Protein AF-A0A7K3FY06-F1 (afdb_monomer)

Solvent-accessible surface area (backbone atoms only — not comparable to full-atom values): 10007 Å² total; per-residue (Å²): 129,86,91,77,87,86,78,77,79,57,70,55,60,52,47,19,47,26,44,20,66,65,37,46,69,56,26,37,51,53,28,23,52,44,1,46,77,65,76,33,57,72,42,46,70,27,13,19,51,29,53,52,49,53,43,44,74,69,71,44,70,62,77,89,49,38,48,56,52,50,57,73,78,49,88,73,47,34,81,51,50,68,33,53,25,50,50,51,51,52,29,67,35,82,93,35,66,89,38,34,37,74,62,74,14,28,11,28,25,45,69,29,51,89,24,32,95,36,34,86,92,20,61,73,16,38,76,38,28,29,36,40,78,43,80,52,97,35,33,41,35,46,37,36,38,30,46,28,89,90,69,49,80,45,60,42,46,46,81,43,69,79,38,94,43,66,88,61,48,50,62,51,52,37,38,57,56,11,30,64,28,68,73,62,74,133

Mean predicted aligned error: 3.49 Å

Secondary structure (DSSP, 8-state):
--S----PPPHHHHHHHHHHHT-HHHHHHHHHHHHHHTT--SSHHHHHHHHHHHHHHTT---TT-B-SSSSS-STT-B--HHHHHHHHHHHT-TT-GGGTHHHHTSPBTTTSGGGTT--TT-GGGTTTEEEEEEEETTEEEEEEEEE-TTSPEEEEEEEEES-S-HHHHHHHHHHHHHHHHHT---

pLDDT: mean 95.28, std 7.79, range [39.0, 98.81]

Radius of gyration: 17.18 Å; Cα contacts (8 Å, |Δi|>4): 347; chains: 1; bounding box: 47×41×46 Å

Nearest PDB structures (foldseek):
  2ex9-assembly1_A  TM=8.804E-01  e=1.338E-11  Escherichia coli
  2ex2-assembly1_A  TM=8.461E-01  e=4.596E-12  Escherichia coli
  1w8y-assembly4_D  TM=8.796E-01  e=3.071E-11  Actinomadura sp. R39
  3a3e-assembly1_B  TM=8.523E-01  e=1.823E-10  Haemophilus influenzae
  3a3d-assembly1_A  TM=8.546E-01  e=2.931E-10  Haemophilus influenzae

Sequence (186 aa):
APLARTHSAPLADLVERTLTHSDNDLAEALARQTALAHQLPASFDGAGKAVRAELARLGLPVAGTRFADGSGLDRNDRVSAALLTALLTRAADPARPALRPLLTGLPVGGFTGTLADRFDTAPAGAGLVRAKTGTLTGVNTLAGTVATPDGRLLAFAFLAGRTPSPYQAQPALDRLSAALAGQDLP

Foldseek 3Di:
DDPDDDDDPDPLVLLLCCQQALDQVSQQVVLLVLLVVVVHHSDQVSSQVSVLVVLVVLVAPSPPATRRGRRPPDPPGDDDFRRLLVLQVSLVDPVCVVSVSVANSFHFQCCTGPRVPHCPLQVLRGRFWGWGWDDDQQWTKTWHWGAAPVGDIGTGIDIGGRDNDCVVVRNVVSNVNSCVRVVPDD

Structure (mmCIF, N/CA/C/O backbone):
data_AF-A0A7K3FY06-F1
#
_entry.id   AF-A0A7K3FY06-F1
#
loop_
_atom_site.group_PDB
_atom_site.id
_atom_site.type_symbol
_atom_site.label_atom_id
_atom_site.label_alt_id
_atom_site.label_comp_id
_atom_site.label_asym_id
_atom_site.label_entity_id
_atom_site.label_seq_id
_atom_site.pdbx_PDB_ins_code
_atom_site.Cartn_x
_atom_site.Cartn_y
_atom_site.Cartn_z
_atom_site.occupancy
_atom_site.B_iso_or_equiv
_atom_site.auth_seq_id
_atom_site.auth_comp_id
_atom_site.auth_asym_id
_atom_site.auth_atom_id
_atom_site.pdbx_PDB_model_num
ATOM 1 N N . ALA A 1 1 ? 26.194 -22.224 -24.118 1.00 74.06 1 ALA A N 1
ATOM 2 C CA . ALA A 1 1 ? 24.871 -22.488 -23.506 1.00 74.06 1 ALA A CA 1
ATOM 3 C C . ALA A 1 1 ? 24.876 -21.954 -22.072 1.00 74.06 1 ALA A C 1
ATOM 5 O O . ALA A 1 1 ? 25.971 -21.878 -21.518 1.00 74.06 1 ALA A O 1
ATOM 6 N N . PRO A 1 2 ? 23.733 -21.537 -21.485 1.00 88.19 2 PRO A N 1
ATOM 7 C CA . PRO A 1 2 ? 23.703 -21.100 -20.086 1.00 88.19 2 PRO A CA 1
ATOM 8 C C . PRO A 1 2 ? 24.225 -22.208 -19.159 1.00 88.19 2 PRO A C 1
ATOM 10 O O . PRO A 1 2 ? 23.890 -23.373 -19.360 1.00 88.19 2 PRO A O 1
ATOM 13 N N . LEU A 1 3 ? 25.053 -21.835 -18.174 1.00 94.50 3 LEU A N 1
ATOM 14 C CA . LEU A 1 3 ? 25.702 -22.774 -17.244 1.00 94.50 3 LEU A CA 1
ATOM 15 C C . LEU A 1 3 ? 24.804 -23.154 -16.054 1.00 94.50 3 LEU A C 1
ATOM 17 O O . LEU A 1 3 ? 24.936 -24.245 -15.515 1.00 94.50 3 LEU A O 1
ATOM 21 N N . ALA A 1 4 ? 23.885 -22.268 -15.658 1.00 95.88 4 ALA A N 1
ATOM 22 C CA . ALA A 1 4 ? 22.885 -22.505 -14.620 1.00 95.88 4 ALA A CA 1
ATOM 23 C C . ALA A 1 4 ? 21.697 -21.542 -14.781 1.00 95.88 4 ALA A C 1
ATOM 25 O O . ALA A 1 4 ? 21.793 -20.524 -15.474 1.00 95.88 4 ALA A O 1
ATOM 26 N N . ARG A 1 5 ? 20.578 -21.855 -14.119 1.00 95.50 5 ARG A N 1
ATOM 27 C CA . ARG A 1 5 ? 19.390 -20.999 -14.014 1.00 95.50 5 ARG A CA 1
ATOM 28 C C . ARG A 1 5 ? 18.866 -21.044 -12.583 1.00 95.50 5 ARG A C 1
ATOM 30 O O . ARG A 1 5 ? 18.840 -22.108 -11.977 1.00 95.50 5 ARG A O 1
ATOM 37 N N . THR A 1 6 ? 18.415 -19.899 -12.085 1.00 96.31 6 THR A N 1
ATOM 38 C CA . THR A 1 6 ? 17.659 -19.792 -10.835 1.00 96.31 6 THR A CA 1
ATOM 39 C C . THR A 1 6 ? 16.353 -19.043 -11.082 1.00 96.31 6 THR A C 1
ATOM 41 O O . THR A 1 6 ? 16.213 -18.346 -12.091 1.00 96.31 6 THR A O 1
ATOM 44 N N . HIS A 1 7 ? 15.403 -19.210 -10.171 1.00 95.62 7 HIS A N 1
ATOM 45 C CA . HIS A 1 7 ? 14.094 -18.577 -10.199 1.00 95.62 7 HIS A CA 1
ATOM 46 C C . HIS A 1 7 ? 13.882 -17.812 -8.892 1.00 95.62 7 HIS A C 1
ATOM 48 O O . HIS A 1 7 ? 14.346 -18.236 -7.835 1.00 95.62 7 HIS A O 1
ATOM 54 N N . SER A 1 8 ? 13.199 -16.671 -8.970 1.00 95.94 8 SER A N 1
ATOM 55 C CA . SER A 1 8 ? 12.759 -15.943 -7.780 1.00 95.94 8 SER A CA 1
ATOM 56 C C . SER A 1 8 ? 11.673 -16.720 -7.034 1.00 95.94 8 SER A C 1
ATOM 58 O O . SER A 1 8 ? 11.124 -17.700 -7.543 1.00 95.94 8 SER A O 1
ATOM 60 N N . ALA A 1 9 ? 11.289 -16.210 -5.864 1.00 97.44 9 ALA A N 1
ATOM 61 C CA . ALA A 1 9 ? 9.999 -16.556 -5.283 1.00 97.44 9 ALA A CA 1
ATOM 62 C C . ALA A 1 9 ? 8.849 -16.206 -6.260 1.00 97.44 9 ALA A C 1
ATOM 64 O O . ALA A 1 9 ? 9.014 -15.320 -7.117 1.00 97.44 9 ALA A O 1
ATOM 65 N N . PRO A 1 10 ? 7.692 -16.881 -6.148 1.00 97.81 10 PRO A N 1
ATOM 66 C CA . PRO A 1 10 ? 6.469 -16.496 -6.841 1.00 97.81 10 PRO A CA 1
ATOM 67 C C . PRO A 1 10 ? 6.113 -15.019 -6.631 1.00 97.81 10 PRO A C 1
ATOM 69 O O . PRO A 1 10 ? 6.370 -14.442 -5.577 1.00 97.81 10 PRO A O 1
ATOM 72 N N . LEU A 1 11 ? 5.461 -14.405 -7.624 1.00 97.56 11 LEU A N 1
ATOM 73 C CA . LEU A 1 11 ? 5.054 -12.996 -7.553 1.00 97.56 11 LEU A CA 1
ATOM 74 C C . LEU A 1 11 ? 4.150 -12.700 -6.345 1.00 97.56 11 LEU A C 1
ATOM 76 O O . LEU A 1 11 ? 4.266 -11.631 -5.756 1.00 97.56 11 LEU A O 1
ATOM 80 N N . ALA A 1 12 ? 3.275 -13.642 -5.974 1.00 98.12 12 ALA A N 1
ATOM 81 C CA . ALA A 1 12 ? 2.415 -13.517 -4.800 1.00 98.12 12 ALA A CA 1
ATOM 82 C C . ALA A 1 12 ? 3.242 -13.277 -3.526 1.00 98.12 12 ALA A C 1
ATOM 84 O O . ALA A 1 12 ? 3.027 -12.276 -2.852 1.00 98.12 12 ALA A O 1
ATOM 85 N N . ASP A 1 13 ? 4.248 -14.115 -3.275 1.00 98.31 13 ASP A N 1
ATOM 86 C CA . ASP A 1 13 ? 5.129 -14.021 -2.107 1.00 98.31 13 ASP A CA 1
ATOM 87 C C . ASP A 1 13 ? 5.910 -12.700 -2.087 1.00 98.31 13 ASP A C 1
ATOM 89 O O . ASP A 1 13 ? 6.090 -12.085 -1.035 1.00 98.31 13 ASP A O 1
ATOM 93 N N . LEU A 1 14 ? 6.358 -12.231 -3.259 1.00 98.50 14 LEU A N 1
ATOM 94 C CA . LEU A 1 14 ? 7.040 -10.941 -3.380 1.00 98.50 14 LEU A CA 1
ATOM 95 C C . LEU A 1 14 ? 6.102 -9.780 -3.024 1.00 98.50 14 LEU A C 1
ATOM 97 O O . LEU A 1 14 ? 6.484 -8.914 -2.242 1.00 98.50 14 LEU A O 1
ATOM 101 N N . VAL A 1 15 ? 4.868 -9.784 -3.538 1.00 98.44 15 VAL A N 1
ATOM 102 C CA . VAL A 1 15 ? 3.851 -8.768 -3.216 1.00 98.44 15 VAL A CA 1
ATOM 103 C C . VAL A 1 15 ? 3.502 -8.792 -1.728 1.00 98.44 15 VAL A C 1
ATOM 105 O O . VAL A 1 15 ? 3.452 -7.737 -1.093 1.00 98.44 15 VAL A O 1
ATOM 108 N N . GLU A 1 16 ? 3.298 -9.975 -1.149 1.00 98.56 16 GLU A N 1
ATOM 109 C CA . GLU A 1 16 ? 2.973 -10.110 0.272 1.00 98.56 16 GLU A CA 1
ATOM 110 C C . GLU A 1 16 ? 4.103 -9.605 1.166 1.00 98.56 16 GLU A C 1
ATOM 112 O O . GLU A 1 16 ? 3.854 -8.853 2.114 1.00 98.56 16 GLU A O 1
ATOM 117 N N . ARG A 1 17 ? 5.355 -9.936 0.826 1.00 98.31 17 ARG A N 1
ATOM 118 C CA . ARG A 1 17 ? 6.541 -9.416 1.511 1.00 98.31 17 ARG A CA 1
ATOM 119 C C . ARG A 1 17 ? 6.618 -7.892 1.413 1.00 98.31 17 ARG A C 1
ATOM 121 O O . ARG A 1 17 ? 6.827 -7.241 2.439 1.00 98.31 17 ARG A O 1
ATOM 128 N N . THR A 1 18 ? 6.434 -7.326 0.215 1.00 98.69 18 THR A N 1
ATOM 129 C CA . THR A 1 18 ? 6.435 -5.869 0.001 1.00 98.69 18 THR A CA 1
ATOM 130 C C . THR A 1 18 ? 5.419 -5.183 0.902 1.00 98.69 18 THR A C 1
ATOM 132 O O . THR A 1 18 ? 5.751 -4.211 1.579 1.00 98.69 18 THR A O 1
ATOM 135 N N . LEU A 1 19 ? 4.189 -5.695 0.948 1.00 98.62 19 LEU A N 1
ATOM 136 C CA . LEU A 1 19 ? 3.114 -5.097 1.734 1.00 98.62 19 LEU A CA 1
ATOM 137 C C . 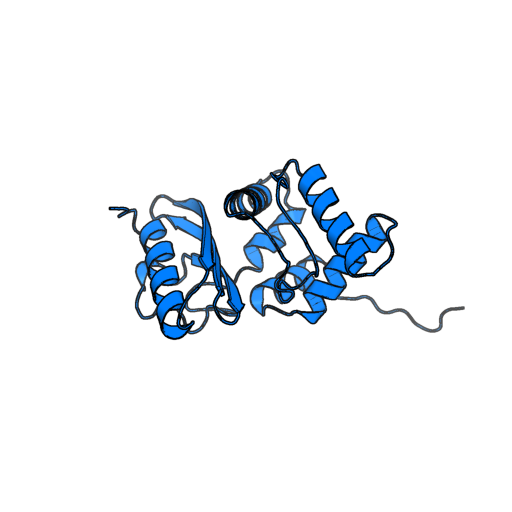LEU A 1 19 ? 3.342 -5.250 3.241 1.00 98.62 19 LEU A C 1
ATOM 139 O O . LEU A 1 19 ? 3.205 -4.265 3.971 1.00 98.62 19 LEU A O 1
ATOM 143 N N . THR A 1 20 ? 3.750 -6.440 3.690 1.00 98.50 20 THR A N 1
ATOM 144 C CA . THR A 1 20 ? 3.939 -6.758 5.114 1.00 98.50 20 THR A CA 1
ATOM 145 C C . THR A 1 20 ? 5.051 -5.913 5.728 1.00 98.50 20 THR A C 1
ATOM 147 O O . THR A 1 20 ? 4.898 -5.363 6.820 1.00 98.50 20 THR A O 1
ATOM 150 N N . HIS A 1 21 ? 6.175 -5.791 5.019 1.00 98.06 21 HIS A N 1
ATOM 151 C CA . HIS A 1 21 ? 7.374 -5.132 5.536 1.00 98.06 21 HIS A CA 1
ATOM 152 C C . HIS A 1 21 ? 7.549 -3.694 5.052 1.00 98.06 21 HIS A C 1
ATOM 154 O O . HIS A 1 21 ? 8.435 -3.003 5.544 1.00 98.06 21 HIS A O 1
ATOM 160 N N . SER A 1 22 ? 6.702 -3.220 4.133 1.00 97.75 22 SER A N 1
ATOM 161 C CA . SER A 1 22 ? 6.885 -1.922 3.476 1.00 97.75 22 SER A CA 1
ATOM 162 C C . SER A 1 22 ? 8.242 -1.810 2.767 1.00 97.75 22 SER A C 1
ATOM 164 O O . SER A 1 22 ? 8.930 -0.801 2.898 1.00 97.75 22 SER A O 1
ATOM 166 N N . ASP A 1 23 ? 8.632 -2.870 2.057 1.00 98.50 23 ASP A N 1
ATOM 167 C CA . ASP A 1 23 ? 9.929 -2.975 1.380 1.00 98.50 23 ASP A CA 1
ATOM 168 C C . ASP A 1 23 ? 9.952 -2.090 0.121 1.00 98.50 23 ASP A C 1
ATOM 170 O O . ASP A 1 23 ? 9.335 -2.416 -0.898 1.00 98.50 23 ASP A O 1
ATOM 174 N N . ASN A 1 24 ? 10.634 -0.946 0.217 1.00 98.25 24 ASN A N 1
ATOM 175 C CA . ASN A 1 24 ? 10.669 0.057 -0.848 1.00 98.25 24 ASN A CA 1
ATOM 176 C C . ASN A 1 24 ? 11.399 -0.458 -2.093 1.00 98.25 24 ASN A C 1
ATOM 178 O O . ASN A 1 24 ? 10.914 -0.263 -3.204 1.00 98.25 24 ASN A O 1
ATOM 182 N N . ASP A 1 25 ? 12.520 -1.161 -1.924 1.00 98.38 25 ASP A N 1
ATOM 183 C CA . ASP A 1 25 ? 13.315 -1.660 -3.049 1.00 98.38 25 ASP A CA 1
ATOM 184 C C . ASP A 1 25 ? 12.535 -2.706 -3.848 1.00 98.38 25 ASP A C 1
ATOM 186 O O . ASP A 1 25 ? 12.522 -2.685 -5.085 1.00 98.38 25 ASP A O 1
ATOM 190 N N . LEU A 1 26 ? 11.821 -3.595 -3.150 1.00 98.38 26 LEU A N 1
ATOM 191 C CA . LEU A 1 26 ? 10.966 -4.571 -3.812 1.00 98.38 26 LEU A CA 1
ATOM 192 C C . LEU A 1 26 ? 9.767 -3.899 -4.497 1.00 98.38 26 LEU A C 1
ATOM 194 O O . LEU A 1 26 ? 9.398 -4.310 -5.597 1.00 98.38 26 LEU A O 1
ATOM 198 N N . ALA A 1 27 ? 9.197 -2.840 -3.912 1.00 98.69 27 ALA A N 1
ATOM 199 C CA . ALA A 1 27 ? 8.139 -2.057 -4.554 1.00 98.69 27 ALA A CA 1
ATOM 200 C C . ALA A 1 27 ? 8.617 -1.404 -5.867 1.00 98.69 27 ALA A C 1
ATOM 202 O O . ALA A 1 27 ? 7.941 -1.519 -6.893 1.00 98.69 27 ALA A O 1
ATOM 203 N N . GLU A 1 28 ? 9.814 -0.805 -5.880 1.00 98.69 28 GLU A N 1
ATOM 204 C CA . GLU A 1 28 ? 10.417 -0.249 -7.099 1.00 98.69 28 GLU A CA 1
ATOM 205 C C . GLU A 1 28 ? 10.681 -1.328 -8.155 1.00 98.69 28 GLU A C 1
ATOM 207 O O . GLU A 1 28 ? 10.412 -1.131 -9.345 1.00 98.69 28 GLU A O 1
ATOM 212 N N . ALA A 1 29 ? 11.184 -2.492 -7.736 1.00 98.56 29 ALA A N 1
ATOM 213 C CA . ALA A 1 29 ? 11.414 -3.616 -8.635 1.00 98.56 29 ALA A CA 1
ATOM 214 C C . ALA A 1 29 ? 10.102 -4.104 -9.274 1.00 98.56 29 ALA A C 1
ATOM 216 O O . ALA A 1 29 ? 10.044 -4.273 -10.494 1.00 98.56 29 ALA A O 1
ATOM 217 N N . LEU A 1 30 ? 9.035 -4.267 -8.485 1.00 98.56 30 LEU A N 1
ATOM 218 C CA . LEU A 1 30 ? 7.709 -4.663 -8.971 1.00 98.56 30 LEU A CA 1
ATOM 219 C C . LEU A 1 30 ? 7.120 -3.627 -9.943 1.00 98.56 30 LEU A C 1
ATOM 221 O O . LEU A 1 30 ? 6.585 -3.997 -10.995 1.00 98.56 30 LEU A O 1
ATOM 225 N N . ALA A 1 31 ? 7.265 -2.331 -9.653 1.00 98.69 31 ALA A N 1
ATOM 226 C CA . ALA A 1 31 ? 6.788 -1.266 -10.533 1.00 98.69 31 ALA A CA 1
ATOM 227 C C . ALA A 1 31 ? 7.548 -1.254 -11.874 1.00 98.69 31 ALA A C 1
ATOM 229 O O . ALA A 1 31 ? 6.948 -1.117 -12.943 1.00 98.69 31 ALA A O 1
ATOM 230 N N . ARG A 1 32 ? 8.865 -1.497 -11.854 1.00 98.75 32 ARG A N 1
ATOM 231 C CA . ARG A 1 32 ? 9.686 -1.620 -13.072 1.00 98.75 32 ARG A CA 1
ATOM 232 C C . ARG A 1 32 ? 9.377 -2.882 -13.873 1.00 98.75 32 ARG A C 1
ATOM 234 O O . ARG A 1 32 ? 9.338 -2.811 -15.098 1.00 98.75 32 ARG A O 1
ATOM 241 N N . GLN A 1 33 ? 9.111 -4.015 -13.220 1.00 98.56 33 GLN A N 1
ATOM 242 C CA . GLN A 1 33 ? 8.622 -5.217 -13.910 1.00 98.56 33 GLN A CA 1
ATOM 243 C C . GLN A 1 33 ? 7.264 -4.963 -14.574 1.00 98.56 33 GLN A C 1
ATOM 245 O O . GLN A 1 33 ? 7.043 -5.384 -15.708 1.00 98.56 33 GLN A O 1
ATOM 250 N N . THR A 1 34 ? 6.390 -4.193 -13.919 1.00 98.50 34 THR A N 1
ATOM 251 C CA . THR A 1 34 ? 5.122 -3.741 -14.511 1.00 98.50 34 THR A CA 1
ATOM 252 C C . T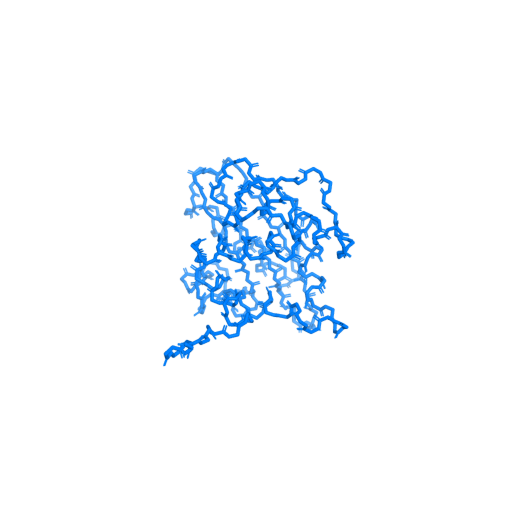HR A 1 34 ? 5.368 -2.871 -15.750 1.00 98.50 34 THR A C 1
ATOM 254 O O . THR A 1 34 ? 4.714 -3.075 -16.770 1.00 98.50 34 THR A O 1
ATOM 257 N N . ALA A 1 35 ? 6.359 -1.970 -15.721 1.00 98.81 35 ALA A N 1
ATOM 258 C CA . ALA A 1 35 ? 6.766 -1.190 -16.896 1.00 98.81 35 ALA A CA 1
ATOM 259 C C . ALA A 1 35 ? 7.183 -2.076 -18.076 1.00 98.81 35 ALA A C 1
ATOM 261 O O . ALA A 1 35 ? 6.677 -1.908 -19.185 1.00 98.81 35 ALA A O 1
ATOM 262 N N . LEU A 1 36 ? 8.054 -3.054 -17.821 1.00 98.69 36 LEU A N 1
ATOM 263 C CA . LEU A 1 36 ? 8.535 -3.984 -18.842 1.00 98.69 36 LEU A CA 1
ATOM 264 C C . LEU A 1 36 ? 7.398 -4.814 -19.448 1.00 98.69 36 LEU A C 1
ATOM 266 O O . LEU A 1 36 ? 7.358 -4.993 -20.664 1.00 98.69 36 LEU A O 1
ATOM 270 N N . ALA A 1 37 ? 6.446 -5.272 -18.629 1.00 98.31 37 ALA A N 1
ATOM 271 C CA . ALA A 1 37 ? 5.267 -6.000 -19.102 1.00 98.31 37 ALA A CA 1
ATOM 272 C C . ALA A 1 37 ? 4.373 -5.147 -20.023 1.00 98.31 37 ALA A C 1
ATOM 274 O O . ALA A 1 37 ? 3.743 -5.673 -20.937 1.00 98.31 37 ALA A O 1
ATOM 275 N N . HIS A 1 38 ? 4.364 -3.827 -19.817 1.00 98.38 38 HIS A N 1
ATOM 276 C CA . HIS A 1 38 ? 3.696 -2.843 -20.676 1.00 98.38 38 HIS A CA 1
ATOM 277 C C . HIS A 1 38 ? 4.580 -2.340 -21.830 1.00 98.38 38 HIS A C 1
ATOM 279 O O . HIS A 1 38 ? 4.207 -1.389 -22.511 1.00 98.38 38 HIS A O 1
ATOM 285 N N . GLN A 1 39 ? 5.741 -2.963 -22.070 1.00 98.44 39 GLN A N 1
ATOM 286 C CA . GLN A 1 39 ? 6.710 -2.567 -23.105 1.00 98.44 39 GLN A CA 1
ATOM 287 C C . GLN A 1 39 ? 7.211 -1.120 -22.952 1.00 98.44 39 GLN A C 1
ATOM 289 O O . GLN A 1 39 ? 7.579 -0.459 -23.924 1.00 98.44 39 GLN A O 1
ATOM 294 N N . LEU A 1 40 ? 7.244 -0.626 -21.716 1.00 98.62 40 LEU A N 1
ATOM 295 C CA . LEU A 1 40 ? 7.810 0.668 -21.359 1.00 98.62 40 LEU A CA 1
ATOM 296 C C . LEU A 1 40 ? 9.215 0.491 -20.762 1.00 98.62 40 LEU A C 1
ATOM 298 O O . LEU A 1 40 ? 9.538 -0.577 -20.231 1.00 98.62 40 LEU A O 1
ATOM 302 N N . PRO A 1 41 ? 10.070 1.530 -20.805 1.00 98.62 41 PRO A N 1
ATOM 303 C CA . PRO A 1 41 ? 11.359 1.490 -20.125 1.00 98.62 41 PRO A CA 1
ATOM 304 C C . PRO A 1 41 ? 11.192 1.193 -18.630 1.00 98.62 41 PRO A C 1
ATOM 306 O O . PRO A 1 41 ? 10.310 1.753 -17.982 1.00 98.62 41 PRO A O 1
ATOM 309 N N . ALA A 1 42 ? 12.089 0.384 -18.060 1.00 98.38 42 ALA A N 1
ATOM 310 C CA . ALA A 1 42 ? 12.179 0.124 -16.618 1.00 98.38 42 ALA A CA 1
ATOM 311 C C . ALA A 1 42 ? 12.733 1.338 -15.837 1.00 98.38 42 ALA A C 1
ATOM 313 O O . ALA A 1 42 ? 13.710 1.230 -15.094 1.00 98.38 42 ALA A O 1
ATOM 314 N N . SER A 1 43 ? 12.131 2.508 -16.037 1.00 98.38 43 SER A N 1
ATOM 315 C CA . SER A 1 43 ? 12.420 3.786 -15.383 1.00 98.38 43 SER A CA 1
ATOM 316 C C . SER A 1 43 ? 11.267 4.189 -14.460 1.00 98.38 43 SER A C 1
ATOM 318 O O . SER A 1 43 ? 10.200 3.583 -14.503 1.00 98.38 43 SER A O 1
ATOM 320 N N . PHE A 1 44 ? 11.458 5.232 -13.651 1.00 98.25 44 PHE A N 1
ATOM 321 C CA . PHE A 1 44 ? 10.397 5.788 -12.803 1.00 98.25 44 PHE A CA 1
ATOM 322 C C . PHE A 1 44 ? 9.174 6.248 -13.615 1.00 98.25 44 PHE A C 1
ATOM 324 O O . PHE A 1 44 ? 8.053 5.836 -13.336 1.00 98.25 44 PHE A O 1
ATOM 331 N N . ASP A 1 45 ? 9.387 7.018 -14.687 1.00 98.38 45 ASP A N 1
ATOM 332 C CA . ASP A 1 45 ? 8.302 7.470 -15.573 1.00 98.38 45 ASP A CA 1
ATOM 333 C C . ASP A 1 45 ? 7.587 6.297 -16.268 1.00 98.38 45 ASP A C 1
ATOM 335 O O . ASP A 1 45 ? 6.357 6.264 -16.332 1.00 98.38 45 ASP A O 1
ATOM 339 N N . GLY A 1 46 ? 8.343 5.301 -16.747 1.00 98.62 46 GLY A N 1
ATOM 340 C CA . GLY A 1 46 ? 7.771 4.103 -17.363 1.00 98.62 46 GLY A CA 1
ATOM 341 C C . GLY A 1 46 ? 6.946 3.277 -16.374 1.00 98.62 46 GLY A C 1
ATOM 342 O O . GLY A 1 46 ? 5.828 2.874 -16.696 1.00 98.62 46 GLY A O 1
ATOM 343 N N . ALA A 1 47 ? 7.453 3.092 -15.154 1.00 98.69 47 ALA A N 1
ATOM 344 C CA . ALA A 1 47 ? 6.750 2.415 -14.069 1.00 98.69 47 ALA A CA 1
ATOM 345 C C . ALA A 1 47 ? 5.458 3.146 -13.687 1.00 98.69 47 ALA A C 1
ATOM 347 O O . ALA A 1 47 ? 4.392 2.532 -13.672 1.00 98.69 47 ALA A O 1
ATOM 348 N N . GLY A 1 48 ? 5.514 4.464 -13.485 1.00 98.62 48 GLY A N 1
ATOM 349 C CA . GLY A 1 48 ? 4.338 5.265 -13.151 1.00 98.62 48 GLY A CA 1
ATOM 350 C C . GLY A 1 48 ? 3.242 5.211 -14.221 1.00 98.62 48 GLY A C 1
ATOM 351 O O . GLY A 1 48 ? 2.057 5.053 -13.907 1.00 98.62 48 GLY A O 1
ATOM 352 N N . LYS A 1 49 ? 3.626 5.274 -15.504 1.00 98.69 49 LYS A N 1
ATOM 353 C CA . LYS A 1 49 ? 2.701 5.111 -16.640 1.00 98.69 49 LYS A CA 1
ATOM 354 C C . LYS A 1 49 ? 2.072 3.72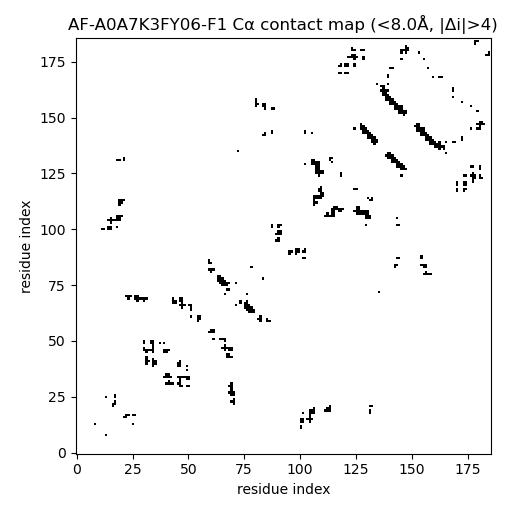0 -16.670 1.00 98.69 49 LYS A C 1
ATOM 356 O O . LYS A 1 49 ? 0.856 3.624 -16.834 1.00 98.69 49 LYS A O 1
ATOM 361 N N . ALA A 1 50 ? 2.871 2.670 -16.485 1.00 98.81 50 ALA A N 1
ATOM 362 C CA . ALA A 1 50 ? 2.396 1.290 -16.508 1.00 98.81 50 ALA A CA 1
ATOM 363 C C . ALA A 1 50 ? 1.445 0.983 -15.346 1.00 98.81 50 ALA A C 1
ATOM 365 O O . ALA A 1 50 ? 0.368 0.435 -15.567 1.00 98.81 50 ALA A O 1
ATOM 366 N N . VAL A 1 51 ? 1.783 1.413 -14.125 1.00 98.62 51 VAL A N 1
ATOM 367 C CA . VAL A 1 51 ? 0.908 1.281 -12.949 1.00 98.62 51 VAL A CA 1
ATOM 368 C C . VAL A 1 51 ? -0.423 1.987 -13.197 1.00 98.62 51 VAL A C 1
ATOM 370 O O . VAL A 1 51 ? -1.487 1.393 -13.017 1.00 98.62 51 VAL A O 1
ATOM 373 N N . ARG A 1 52 ? -0.394 3.234 -13.686 1.00 98.69 52 ARG A N 1
ATOM 374 C CA . ARG A 1 52 ? -1.622 3.976 -13.999 1.00 98.69 52 ARG A CA 1
ATOM 375 C C . ARG A 1 52 ? -2.465 3.280 -15.071 1.00 98.69 52 ARG A C 1
ATOM 377 O O . ARG A 1 52 ? -3.688 3.236 -14.938 1.00 98.69 52 ARG A O 1
ATOM 384 N N . ALA A 1 53 ? -1.833 2.763 -16.124 1.00 98.69 53 ALA A N 1
ATOM 385 C CA . ALA A 1 53 ? -2.514 2.051 -17.202 1.00 98.69 53 ALA A CA 1
ATOM 386 C C . ALA A 1 53 ? -3.158 0.751 -16.702 1.00 98.69 53 ALA A C 1
ATOM 388 O O . ALA A 1 53 ? -4.312 0.478 -17.029 1.00 98.69 53 ALA A O 1
ATOM 389 N N . GLU A 1 54 ? -2.462 -0.011 -15.859 1.00 98.31 54 GLU A N 1
ATOM 390 C CA . GLU A 1 54 ? -2.983 -1.254 -15.295 1.00 98.31 54 GLU A CA 1
ATOM 391 C C . GLU A 1 54 ? -4.170 -1.004 -14.355 1.00 98.31 54 GLU A C 1
ATOM 393 O O . GLU A 1 54 ? -5.205 -1.663 -14.467 1.00 98.31 54 GLU A O 1
ATOM 398 N N . LEU A 1 55 ? -4.093 0.019 -13.497 1.00 98.50 55 LEU A N 1
ATOM 399 C CA . LEU A 1 55 ? -5.224 0.436 -12.661 1.00 98.50 55 LEU A CA 1
ATOM 400 C C . LEU A 1 55 ? -6.428 0.885 -13.512 1.00 98.50 55 LEU A C 1
ATOM 402 O O . LEU A 1 55 ? -7.569 0.531 -13.209 1.00 98.50 55 LEU A O 1
ATOM 406 N N . ALA A 1 56 ? -6.191 1.609 -14.611 1.00 98.50 56 ALA A N 1
ATOM 407 C CA . ALA A 1 56 ? -7.245 2.003 -15.547 1.00 98.50 56 ALA A CA 1
ATOM 408 C C . ALA A 1 56 ? -7.863 0.799 -16.277 1.00 98.50 56 ALA A C 1
ATOM 410 O O . ALA A 1 56 ? -9.079 0.746 -16.447 1.00 98.50 56 ALA A O 1
ATOM 411 N N . ARG A 1 57 ? -7.055 -0.200 -16.654 1.00 97.75 57 ARG A N 1
ATOM 412 C CA . ARG A 1 57 ? -7.513 -1.468 -17.252 1.00 97.75 57 ARG A CA 1
ATOM 413 C C . ARG A 1 57 ? -8.385 -2.269 -16.285 1.00 97.75 57 ARG A C 1
ATOM 415 O O . ARG A 1 57 ? -9.326 -2.944 -16.696 1.00 97.75 57 ARG A O 1
ATOM 422 N N . LEU A 1 58 ? -8.114 -2.153 -14.986 1.00 97.12 58 LEU A N 1
ATOM 423 C CA . LEU A 1 58 ? -8.984 -2.653 -13.925 1.00 97.12 58 LEU A CA 1
ATOM 424 C C . LEU A 1 58 ? -10.232 -1.771 -13.716 1.00 97.12 58 LEU A C 1
ATOM 426 O O . LEU A 1 58 ? -11.052 -2.087 -12.863 1.00 97.12 58 LEU A O 1
ATOM 430 N N . GLY A 1 59 ? -10.450 -0.700 -14.477 1.00 98.00 59 GLY A N 1
ATOM 431 C CA . GLY A 1 59 ? -11.614 0.179 -14.326 1.00 98.00 59 GLY A CA 1
ATOM 432 C C . GLY A 1 59 ? -11.627 0.938 -12.998 1.00 98.00 59 GLY A C 1
ATOM 433 O O . GLY A 1 59 ? -12.697 1.188 -12.447 1.00 98.00 59 GLY A O 1
ATOM 434 N N . LEU A 1 60 ? -10.449 1.236 -12.441 1.00 98.50 60 LEU A N 1
ATOM 435 C CA . LEU A 1 60 ? -10.303 1.978 -11.190 1.00 98.50 60 LEU A CA 1
ATOM 436 C C . LEU A 1 60 ? -10.218 3.496 -11.450 1.00 98.50 60 LEU A C 1
ATOM 438 O O . LEU A 1 60 ? -9.766 3.916 -12.521 1.00 98.50 60 LEU A O 1
ATOM 442 N N . PRO A 1 61 ? -10.626 4.345 -10.486 1.00 98.00 61 PRO A N 1
ATOM 443 C CA . PRO A 1 61 ? -10.677 5.793 -10.678 1.00 98.00 61 PRO A CA 1
ATOM 444 C C . PRO A 1 61 ? -9.276 6.425 -10.593 1.00 98.00 61 PRO A C 1
ATOM 446 O O . PRO A 1 61 ? -8.849 6.904 -9.546 1.00 98.00 61 PRO A O 1
ATOM 449 N N . VAL A 1 62 ? -8.562 6.455 -11.720 1.00 98.38 62 VAL A N 1
ATOM 450 C CA . VAL A 1 62 ? -7.195 7.015 -11.847 1.00 98.38 62 VAL A CA 1
ATOM 451 C C . VAL A 1 62 ? -7.158 8.513 -12.200 1.00 98.38 62 VAL A C 1
ATOM 453 O O . VAL A 1 62 ? -6.138 9.054 -12.640 1.00 98.38 62 VAL A O 1
ATOM 456 N N . ALA A 1 63 ? -8.290 9.208 -12.089 1.00 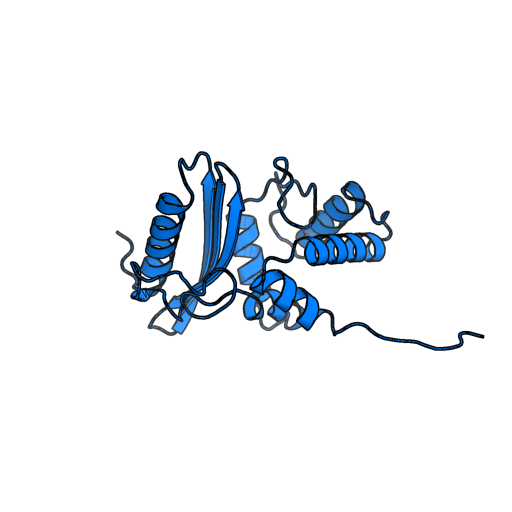97.38 63 ALA A N 1
ATOM 457 C CA . ALA A 1 63 ? -8.346 10.647 -12.325 1.00 97.38 63 ALA A CA 1
ATOM 458 C C . ALA A 1 63 ? -7.597 11.394 -11.208 1.00 97.38 63 ALA A C 1
ATOM 460 O O . ALA A 1 63 ? -7.792 11.114 -10.027 1.00 97.38 63 ALA A O 1
ATOM 461 N N . GLY A 1 64 ? -6.723 12.334 -11.582 1.00 95.75 64 GLY A N 1
ATOM 462 C CA . GLY A 1 64 ? -5.931 13.125 -10.630 1.00 95.75 64 GLY A CA 1
ATOM 463 C C . GLY A 1 64 ? -4.781 12.374 -9.945 1.00 95.75 64 GLY A C 1
ATOM 464 O O . GLY A 1 64 ? -4.113 12.951 -9.089 1.00 95.75 64 GLY A O 1
ATOM 465 N N . THR A 1 65 ? -4.525 11.113 -10.306 1.00 97.88 65 THR A N 1
ATOM 466 C CA . THR A 1 65 ? -3.444 10.321 -9.707 1.00 97.88 65 THR A CA 1
ATOM 467 C C . THR A 1 65 ? -2.111 10.560 -10.403 1.00 97.88 65 THR A C 1
ATOM 469 O O . THR A 1 65 ? -2.064 10.681 -11.630 1.00 97.88 65 THR A O 1
ATOM 472 N N . ARG A 1 66 ? -1.023 10.523 -9.637 1.00 98.12 66 ARG A N 1
ATOM 473 C CA . ARG A 1 66 ? 0.357 10.578 -10.122 1.00 98.12 66 ARG A CA 1
ATOM 474 C C . ARG A 1 66 ? 1.166 9.517 -9.382 1.00 98.12 66 ARG A C 1
ATOM 476 O O . ARG A 1 66 ? 1.125 9.495 -8.160 1.00 98.12 66 ARG A O 1
ATOM 483 N N . PHE A 1 67 ? 1.876 8.686 -10.136 1.00 98.38 67 PHE A N 1
ATOM 484 C CA . PHE A 1 67 ? 2.784 7.660 -9.624 1.00 98.38 67 PHE A CA 1
ATOM 485 C C . PHE A 1 67 ? 4.183 8.041 -10.097 1.00 98.38 67 PHE A C 1
ATOM 487 O O . PHE A 1 67 ? 4.473 7.981 -11.292 1.00 98.38 67 PHE A O 1
ATOM 494 N N . ALA A 1 68 ? 4.975 8.585 -9.189 1.00 98.06 68 ALA A N 1
ATOM 495 C CA . ALA A 1 68 ? 6.323 9.075 -9.411 1.00 98.06 68 ALA A CA 1
ATOM 496 C C . ALA A 1 68 ? 7.352 7.961 -9.200 1.00 98.06 68 ALA A C 1
ATOM 498 O O . ALA A 1 68 ? 8.347 7.908 -9.918 1.00 98.06 68 ALA A O 1
ATOM 499 N N . ASP A 1 69 ? 7.072 7.073 -8.249 1.00 98.06 69 ASP A N 1
ATOM 500 C CA . ASP A 1 69 ? 7.849 5.883 -7.944 1.00 98.06 69 ASP A CA 1
ATOM 501 C C . ASP A 1 69 ? 6.921 4.697 -7.593 1.00 98.06 69 ASP A C 1
ATOM 503 O O . ASP A 1 69 ? 5.696 4.776 -7.758 1.00 98.06 69 ASP A O 1
ATOM 507 N N . GLY A 1 70 ? 7.503 3.553 -7.226 1.00 96.75 70 GLY A N 1
ATOM 508 C CA . GLY A 1 70 ? 6.757 2.357 -6.825 1.00 96.75 70 GLY A CA 1
ATOM 509 C C . GLY A 1 70 ? 6.481 2.259 -5.322 1.00 96.75 70 GLY A C 1
ATOM 510 O O . GLY A 1 70 ? 5.564 1.541 -4.919 1.00 96.75 70 GLY A O 1
ATOM 511 N N . SER A 1 71 ? 7.271 2.942 -4.496 1.00 97.69 71 SER A N 1
ATOM 512 C CA . SER A 1 71 ? 7.292 2.794 -3.036 1.00 97.69 71 SER A CA 1
ATOM 513 C C . SER A 1 71 ? 6.434 3.813 -2.277 1.00 97.69 71 SER A C 1
ATOM 515 O O . SER A 1 71 ? 6.024 3.546 -1.145 1.00 97.69 71 SER A O 1
ATOM 517 N N . GLY A 1 72 ? 6.118 4.955 -2.887 1.00 96.06 72 GLY A N 1
ATOM 518 C CA . GLY A 1 72 ? 5.428 6.077 -2.258 1.00 96.06 72 GLY A CA 1
ATOM 519 C C . GLY A 1 72 ? 6.353 7.047 -1.515 1.00 96.06 72 GLY A C 1
ATOM 520 O O . GLY A 1 72 ? 5.872 7.790 -0.653 1.00 96.06 72 GLY A O 1
ATOM 521 N N . LEU A 1 73 ? 7.670 7.010 -1.763 1.00 96.62 73 LEU A N 1
ATOM 522 C CA . LEU A 1 73 ? 8.647 7.892 -1.107 1.00 96.62 73 LEU A CA 1
ATOM 523 C C . LEU A 1 73 ? 8.716 9.272 -1.766 1.00 96.62 73 LEU A C 1
ATOM 525 O O . LEU A 1 73 ? 8.990 10.276 -1.093 1.00 96.62 73 LEU A O 1
ATOM 529 N N . ASP A 1 74 ? 8.474 9.342 -3.071 1.00 96.75 74 ASP A N 1
ATOM 530 C CA . ASP A 1 74 ? 8.449 10.586 -3.813 1.00 96.75 74 ASP A CA 1
ATOM 531 C C . ASP A 1 74 ? 7.223 11.421 -3.413 1.00 96.75 74 ASP A C 1
ATOM 533 O O . ASP A 1 74 ? 6.052 11.081 -3.586 1.00 96.75 74 ASP A O 1
ATOM 537 N N . ARG A 1 75 ? 7.502 12.622 -2.908 1.00 94.38 75 ARG A N 1
ATOM 538 C CA . ARG A 1 75 ? 6.485 13.567 -2.424 1.00 94.38 75 ARG A CA 1
ATOM 539 C C . ARG A 1 75 ? 5.541 14.072 -3.508 1.00 94.38 75 ARG A C 1
ATOM 541 O O . ARG A 1 75 ? 4.576 14.776 -3.198 1.00 94.38 75 ARG A O 1
ATOM 548 N N . ASN A 1 76 ? 5.818 13.784 -4.770 1.00 96.25 76 ASN A N 1
ATOM 549 C CA . ASN A 1 76 ? 4.961 14.111 -5.891 1.00 96.25 76 ASN A CA 1
ATOM 550 C C . ASN A 1 76 ? 3.927 13.013 -6.189 1.00 96.25 76 ASN A C 1
ATOM 552 O O . ASN A 1 76 ? 3.114 13.206 -7.098 1.00 96.25 76 ASN A O 1
ATOM 556 N N . ASP A 1 77 ? 3.917 11.898 -5.454 1.00 97.56 77 ASP A N 1
ATOM 557 C CA . ASP A 1 77 ? 2.861 10.893 -5.549 1.00 97.56 77 ASP A CA 1
ATOM 558 C C . ASP A 1 77 ? 1.501 11.451 -5.145 1.00 97.56 77 ASP A C 1
ATOM 560 O O . ASP A 1 77 ? 1.346 12.199 -4.174 1.00 97.56 77 ASP A O 1
ATOM 564 N N . ARG A 1 78 ? 0.480 11.105 -5.925 1.00 97.19 78 ARG A N 1
ATOM 565 C CA . ARG A 1 78 ? -0.907 11.510 -5.700 1.00 97.19 78 ARG A CA 1
ATOM 566 C C . ARG A 1 78 ? -1.803 10.303 -5.907 1.00 97.19 78 ARG A C 1
ATOM 568 O O . ARG A 1 78 ? -1.908 9.779 -7.012 1.00 97.19 78 ARG A O 1
ATOM 575 N N . VAL A 1 79 ? -2.503 9.916 -4.851 1.00 97.25 79 VAL A N 1
ATOM 576 C CA . VAL A 1 79 ? -3.562 8.904 -4.874 1.00 97.25 79 VAL A CA 1
ATOM 577 C C . VAL A 1 79 ? -4.786 9.448 -4.146 1.00 97.25 79 VAL A C 1
ATOM 579 O O . VAL A 1 79 ? -4.672 10.342 -3.307 1.00 97.25 79 VAL A O 1
ATOM 582 N N . SER A 1 80 ? -5.965 8.924 -4.472 1.00 97.81 80 SER A N 1
ATOM 583 C CA . SER A 1 80 ? -7.209 9.261 -3.779 1.00 97.81 80 SER A CA 1
ATOM 584 C C . SER A 1 80 ? -7.635 8.120 -2.857 1.00 97.81 80 SER A C 1
ATOM 586 O O . SER A 1 80 ? -7.361 6.950 -3.130 1.00 97.81 80 SER A O 1
ATOM 588 N N . ALA A 1 81 ? -8.358 8.447 -1.783 1.00 98.00 81 ALA A N 1
ATOM 589 C CA . ALA A 1 81 ? -8.973 7.431 -0.930 1.00 98.00 81 ALA A CA 1
ATOM 590 C C . ALA A 1 81 ? -9.915 6.523 -1.744 1.00 98.00 81 ALA A C 1
ATOM 592 O O . ALA A 1 81 ? -9.897 5.311 -1.561 1.00 98.00 81 ALA A O 1
ATOM 593 N N . ALA A 1 82 ? -10.648 7.097 -2.708 1.00 98.44 82 ALA A N 1
ATOM 594 C CA . ALA A 1 82 ? -11.526 6.365 -3.619 1.00 98.44 82 ALA A CA 1
ATOM 595 C C . ALA A 1 82 ? -10.777 5.341 -4.489 1.00 98.44 82 ALA A C 1
ATOM 597 O O . ALA A 1 82 ? -11.278 4.240 -4.695 1.00 98.44 82 ALA A O 1
ATOM 598 N N . LEU A 1 83 ? -9.576 5.668 -4.984 1.00 98.69 83 LEU A N 1
ATOM 599 C CA . LEU A 1 83 ? -8.750 4.700 -5.709 1.00 98.69 83 LEU A CA 1
ATOM 600 C C . LEU A 1 83 ? -8.335 3.543 -4.796 1.00 98.69 83 LEU A C 1
ATOM 602 O O . LEU A 1 83 ? -8.471 2.386 -5.188 1.00 98.69 83 LEU A O 1
ATOM 606 N N . LEU A 1 84 ? -7.834 3.845 -3.595 1.00 98.62 84 LEU A N 1
ATOM 607 C CA . LEU A 1 84 ? -7.332 2.823 -2.675 1.00 98.62 84 LEU A CA 1
ATOM 608 C C . LEU A 1 84 ? -8.448 1.879 -2.211 1.00 98.62 84 LEU A C 1
ATOM 610 O O . LEU A 1 84 ? -8.273 0.662 -2.258 1.00 98.62 84 LEU A O 1
ATOM 614 N N . THR A 1 85 ? -9.619 2.404 -1.838 1.00 98.56 85 THR A N 1
ATOM 615 C CA . THR A 1 85 ? -10.759 1.559 -1.449 1.00 98.56 85 THR A CA 1
ATOM 616 C C . THR A 1 85 ? -11.320 0.768 -2.626 1.00 98.56 85 THR A C 1
ATOM 618 O O . THR A 1 85 ? -11.657 -0.406 -2.456 1.00 98.56 85 THR A O 1
ATOM 621 N N . ALA A 1 86 ? -11.365 1.344 -3.834 1.00 98.50 86 ALA A N 1
ATOM 622 C CA . ALA A 1 86 ? -11.769 0.618 -5.036 1.00 98.50 86 ALA A CA 1
ATOM 623 C C . ALA A 1 86 ? -10.787 -0.513 -5.382 1.00 98.50 86 ALA A C 1
ATOM 625 O O . ALA A 1 86 ? -11.226 -1.601 -5.751 1.00 98.50 86 ALA A O 1
ATOM 626 N N . LEU A 1 87 ? -9.476 -0.293 -5.228 1.00 98.50 87 LEU 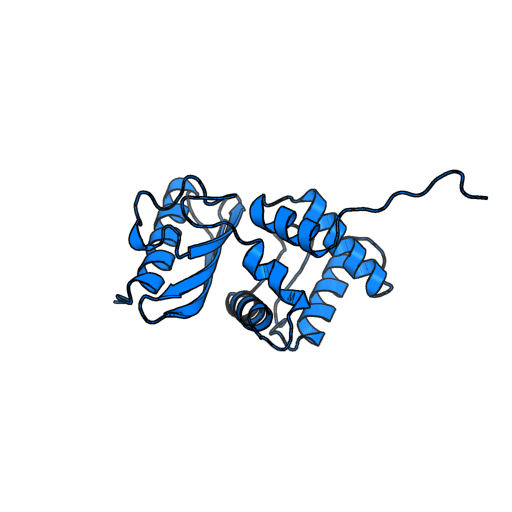A N 1
ATOM 627 C CA . LEU A 1 87 ? -8.450 -1.316 -5.441 1.00 98.50 87 LEU A CA 1
ATOM 628 C C . LEU A 1 87 ? -8.583 -2.465 -4.433 1.00 98.50 87 LEU A C 1
ATOM 630 O O . LEU A 1 87 ? -8.589 -3.625 -4.837 1.00 98.50 87 LEU A O 1
ATOM 634 N N . LEU A 1 88 ? -8.749 -2.157 -3.145 1.00 98.56 88 LEU A N 1
ATOM 635 C CA . LEU A 1 88 ? -8.949 -3.163 -2.095 1.00 98.56 88 LEU A CA 1
ATOM 636 C C . LEU A 1 88 ? -10.235 -3.968 -2.322 1.00 98.56 88 LEU A C 1
ATOM 638 O O . LEU A 1 88 ? -10.221 -5.195 -2.262 1.00 98.56 88 LEU A O 1
ATOM 642 N N . THR A 1 89 ? -11.328 -3.288 -2.677 1.00 98.06 89 THR A N 1
ATOM 643 C CA . THR A 1 89 ? -12.595 -3.941 -3.043 1.00 98.06 89 THR A CA 1
ATOM 644 C C . THR A 1 89 ? -12.410 -4.838 -4.265 1.00 98.06 89 THR A C 1
ATOM 646 O O . THR A 1 89 ? -12.913 -5.957 -4.306 1.00 98.06 89 THR A O 1
ATOM 649 N N . ARG A 1 90 ? -11.635 -4.384 -5.258 1.00 97.88 90 ARG A N 1
ATOM 650 C CA . ARG A 1 90 ? -11.338 -5.167 -6.456 1.00 97.88 90 ARG A CA 1
ATOM 651 C C . ARG A 1 90 ? -10.475 -6.392 -6.167 1.00 97.88 90 ARG A C 1
ATOM 653 O O . ARG A 1 90 ? -10.651 -7.410 -6.827 1.00 97.88 90 ARG A O 1
ATOM 660 N N . ALA A 1 91 ? -9.560 -6.302 -5.208 1.00 97.75 91 ALA A N 1
ATOM 661 C CA . ALA A 1 91 ? -8.741 -7.425 -4.769 1.00 97.75 91 ALA A CA 1
ATOM 662 C C . ALA A 1 91 ? -9.539 -8.475 -3.975 1.00 97.75 91 ALA A C 1
ATOM 664 O O . ALA A 1 91 ? -9.136 -9.635 -3.922 1.00 97.75 91 ALA A O 1
ATOM 665 N N . ALA A 1 92 ? -10.674 -8.079 -3.388 1.00 96.50 92 ALA A N 1
ATOM 666 C CA . ALA A 1 92 ? -11.592 -8.973 -2.683 1.00 96.50 92 ALA A CA 1
ATOM 667 C C . ALA A 1 92 ? -12.568 -9.715 -3.617 1.00 96.50 92 ALA A C 1
ATOM 669 O O . ALA A 1 92 ? -13.246 -10.637 -3.168 1.00 96.50 92 ALA A O 1
ATOM 670 N N . ASP A 1 93 ? -12.647 -9.328 -4.894 1.00 95.69 93 ASP A N 1
ATOM 671 C CA . ASP A 1 93 ? -13.527 -9.940 -5.893 1.00 95.69 93 ASP A CA 1
ATOM 672 C C . ASP A 1 93 ? -13.162 -11.427 -6.111 1.00 95.69 93 ASP A C 1
ATOM 674 O O . ASP A 1 93 ? -12.057 -11.720 -6.585 1.00 95.69 93 ASP A O 1
ATOM 678 N N . PRO A 1 94 ? -14.071 -12.384 -5.825 1.00 95.00 94 PRO A N 1
ATOM 679 C CA . PRO A 1 94 ? -13.821 -13.811 -6.033 1.00 95.00 94 PRO A CA 1
ATOM 680 C C . PRO A 1 94 ? -13.495 -14.177 -7.485 1.00 95.00 94 PRO A C 1
ATOM 682 O O . PRO A 1 94 ? -12.815 -15.173 -7.725 1.00 95.00 94 PRO A O 1
ATOM 685 N N . ALA A 1 95 ? -13.927 -13.368 -8.459 1.00 96.94 95 ALA A N 1
ATOM 686 C CA . ALA A 1 95 ? -13.587 -13.557 -9.867 1.00 96.94 95 ALA A CA 1
ATOM 687 C C . ALA A 1 95 ? -12.129 -13.174 -10.192 1.00 96.94 95 ALA A C 1
ATOM 689 O O . ALA A 1 95 ? -11.677 -13.351 -11.325 1.00 96.94 95 ALA A O 1
ATOM 690 N N . ARG A 1 96 ? -11.375 -12.634 -9.222 1.00 96.00 96 ARG A N 1
ATOM 691 C CA . ARG A 1 96 ? -9.998 -12.142 -9.398 1.00 96.00 96 ARG A CA 1
ATOM 692 C C . ARG A 1 96 ? -9.036 -12.698 -8.345 1.00 96.00 96 ARG A C 1
ATOM 694 O O . ARG A 1 96 ? -8.324 -11.928 -7.700 1.00 96.00 96 ARG A O 1
ATOM 701 N N . PRO A 1 97 ? -8.915 -14.031 -8.212 1.00 96.44 97 PRO A N 1
ATOM 702 C CA . PRO A 1 97 ? -8.067 -14.646 -7.190 1.00 96.44 97 PRO A CA 1
ATOM 703 C C . PRO A 1 97 ? -6.588 -14.239 -7.296 1.00 96.44 97 PRO A C 1
ATOM 705 O O . PRO A 1 97 ? -5.896 -14.196 -6.284 1.00 96.44 97 PRO A O 1
ATOM 708 N N . ALA A 1 98 ? -6.114 -13.866 -8.490 1.00 96.31 98 ALA A N 1
ATOM 709 C CA . ALA A 1 98 ? -4.752 -13.375 -8.706 1.00 96.31 98 ALA A CA 1
ATOM 710 C C . ALA A 1 98 ? -4.433 -12.054 -7.973 1.00 96.31 98 ALA A C 1
ATOM 712 O O . ALA A 1 98 ? -3.263 -11.750 -7.768 1.00 96.31 98 ALA A O 1
ATOM 713 N N . LEU A 1 99 ? -5.445 -11.273 -7.570 1.00 97.38 99 LEU A N 1
ATOM 714 C CA . LEU A 1 99 ? -5.259 -10.031 -6.809 1.00 97.38 99 LEU A CA 1
ATOM 715 C C . LEU A 1 99 ? -5.244 -10.253 -5.292 1.00 97.38 99 LEU A C 1
ATOM 717 O O . LEU A 1 99 ? -4.904 -9.334 -4.551 1.00 97.38 99 LEU A O 1
ATOM 721 N N . ARG A 1 100 ? -5.580 -11.459 -4.815 1.00 97.19 100 ARG A N 1
ATOM 722 C CA . ARG A 1 100 ? -5.687 -11.759 -3.382 1.00 97.19 100 ARG A CA 1
ATOM 723 C C . ARG A 1 100 ? -4.415 -11.483 -2.560 1.00 97.19 100 ARG A C 1
ATOM 725 O O . ARG A 1 100 ? -4.592 -11.031 -1.427 1.00 97.19 100 ARG A O 1
ATOM 732 N N . PRO A 1 101 ? -3.185 -11.635 -3.101 1.00 98.31 101 PRO A N 1
ATOM 733 C CA . PRO A 1 101 ? -1.952 -11.213 -2.425 1.00 98.31 101 PRO A CA 1
ATOM 734 C C . PRO A 1 101 ? -1.961 -9.758 -1.931 1.00 98.31 101 PRO A C 1
ATOM 736 O O . PRO A 1 101 ? -1.325 -9.444 -0.929 1.00 98.31 101 PRO A O 1
ATOM 739 N N . LEU A 1 102 ? -2.738 -8.870 -2.571 1.00 97.44 102 LEU A N 1
ATOM 740 C CA . LEU A 1 102 ? -2.910 -7.486 -2.113 1.00 97.44 102 LEU A CA 1
ATOM 741 C C . LEU A 1 102 ? -3.636 -7.371 -0.767 1.00 97.44 102 LEU A C 1
ATOM 743 O O . LEU A 1 102 ? -3.509 -6.346 -0.106 1.00 97.44 102 LEU A O 1
ATOM 747 N N . LEU A 1 103 ? -4.415 -8.384 -0.379 1.00 97.94 103 LEU A N 1
ATOM 748 C CA . LEU A 1 103 ? -5.142 -8.432 0.890 1.00 97.94 103 LEU A CA 1
ATOM 749 C C . LEU A 1 103 ? -4.426 -9.297 1.926 1.00 97.94 103 LEU A C 1
ATOM 751 O O . LEU A 1 103 ? -4.388 -8.941 3.101 1.00 97.94 103 LEU A O 1
ATOM 755 N N . THR A 1 104 ? -3.875 -10.439 1.510 1.00 97.56 104 THR A N 1
ATOM 756 C CA . THR A 1 104 ? -3.168 -11.365 2.408 1.00 97.56 104 THR A CA 1
ATOM 757 C C . THR A 1 104 ? -1.808 -10.833 2.839 1.00 97.56 104 THR A C 1
ATOM 759 O O . THR A 1 104 ? -1.381 -11.127 3.950 1.00 97.56 104 THR A O 1
ATOM 762 N N . GLY A 1 105 ? -1.186 -9.976 2.027 1.00 98.06 105 GLY A N 1
ATOM 763 C CA . GLY A 1 105 ? 0.046 -9.275 2.373 1.00 98.06 105 GLY A CA 1
ATOM 764 C C . GLY A 1 105 ? -0.120 -8.081 3.311 1.00 98.06 105 GLY A C 1
ATOM 765 O O . GLY A 1 105 ? 0.878 -7.481 3.702 1.00 98.06 105 GLY A O 1
ATOM 766 N N . LEU A 1 106 ? -1.348 -7.667 3.641 1.00 98.75 106 LEU A N 1
ATOM 767 C CA . LEU A 1 106 ? -1.550 -6.516 4.520 1.00 98.75 106 LEU A CA 1
ATOM 768 C C . LEU A 1 106 ? -1.177 -6.876 5.970 1.00 98.75 106 LEU A C 1
ATOM 770 O O . LEU A 1 106 ? -1.698 -7.865 6.493 1.00 98.75 106 LEU A O 1
ATOM 774 N N . PRO A 1 107 ? -0.347 -6.056 6.646 1.00 98.75 107 PRO A N 1
ATOM 775 C CA . PRO A 1 107 ? -0.091 -6.175 8.079 1.00 98.75 107 PRO A CA 1
ATOM 776 C C . PRO A 1 107 ? -1.378 -6.290 8.901 1.00 98.75 107 PRO A C 1
ATOM 778 O O . PRO A 1 107 ? -2.366 -5.619 8.599 1.00 98.75 107 PRO A O 1
ATOM 781 N N . VAL A 1 108 ? -1.354 -7.102 9.957 1.00 98.56 108 VAL A N 1
ATOM 782 C CA . VAL A 1 108 ? -2.476 -7.322 10.879 1.00 98.56 108 VAL A CA 1
ATOM 783 C C . VAL A 1 108 ? -2.260 -6.484 12.139 1.00 98.56 108 VAL A C 1
ATOM 785 O O . VAL A 1 108 ? -1.204 -6.576 12.769 1.00 98.56 108 VAL A O 1
ATOM 788 N N . GLY A 1 109 ? -3.267 -5.689 12.513 1.00 98.00 109 GLY A N 1
ATOM 789 C CA . GLY A 1 109 ? -3.245 -4.811 13.686 1.00 98.00 109 GLY A CA 1
ATOM 790 C C . GLY A 1 109 ? -2.891 -5.548 14.974 1.00 98.00 109 GLY A C 1
ATOM 791 O O . GLY A 1 109 ? -3.662 -6.408 15.386 1.00 98.00 109 GLY A O 1
ATOM 792 N N . GLY A 1 110 ? -1.758 -5.216 15.597 1.00 97.69 110 GLY A N 1
ATOM 793 C CA . GLY A 1 110 ? -1.273 -5.828 16.839 1.00 97.69 110 GLY A CA 1
ATOM 794 C C . GLY A 1 110 ? -0.532 -7.161 16.672 1.00 97.69 110 GLY A C 1
ATOM 795 O O . GLY A 1 110 ? -0.252 -7.817 17.670 1.00 97.69 110 GLY A O 1
ATOM 796 N N . PHE A 1 111 ? -0.251 -7.611 15.439 1.00 97.75 111 PHE A N 1
ATOM 797 C CA . PHE A 1 111 ? 0.321 -8.950 15.215 1.00 97.75 111 PHE A CA 1
ATOM 798 C C . PHE A 1 111 ? 1.463 -9.015 14.201 1.00 97.75 111 PHE A C 1
ATOM 800 O O . PHE A 1 111 ? 2.418 -9.756 14.425 1.00 97.75 111 PHE A O 1
ATOM 807 N N . THR A 1 112 ? 1.380 -8.318 13.063 1.00 98.25 112 THR A N 1
ATOM 808 C CA . THR A 1 112 ? 2.367 -8.502 11.984 1.00 98.25 112 THR A CA 1
ATOM 809 C C . THR A 1 112 ? 2.779 -7.201 11.316 1.00 98.25 112 THR A C 1
ATOM 811 O O . THR A 1 112 ? 2.059 -6.201 11.332 1.00 98.25 112 THR A O 1
ATOM 814 N N . GLY A 1 113 ? 3.951 -7.242 10.677 1.00 98.06 113 GLY A N 1
ATOM 815 C CA . GLY A 1 113 ? 4.448 -6.169 9.825 1.00 98.06 113 GLY A CA 1
ATOM 816 C C . GLY A 1 113 ? 4.517 -4.823 10.541 1.00 98.06 113 GLY A C 1
ATOM 817 O O . GLY A 1 113 ? 4.783 -4.737 1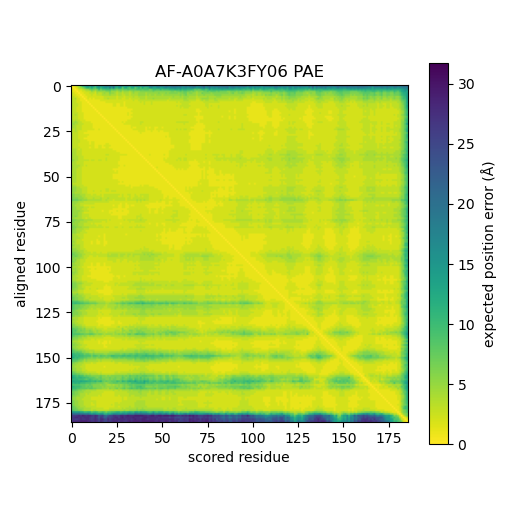1.737 1.00 98.06 113 GLY A O 1
ATOM 818 N N . THR A 1 114 ? 4.228 -3.755 9.806 1.00 98.06 114 THR A N 1
ATOM 819 C CA . THR A 1 114 ? 4.253 -2.380 10.330 1.00 98.06 114 THR A CA 1
ATOM 820 C C . THR A 1 114 ? 3.115 -2.037 11.301 1.00 98.06 114 THR A C 1
ATOM 822 O O . THR A 1 114 ? 3.014 -0.888 11.735 1.00 98.06 114 THR A O 1
ATOM 825 N N . LEU A 1 115 ? 2.247 -2.998 11.632 1.00 98.38 115 LEU A N 1
ATOM 826 C CA . LEU A 1 115 ? 1.186 -2.849 12.628 1.00 98.38 115 LEU A CA 1
ATOM 827 C C . LEU A 1 115 ? 1.407 -3.709 13.882 1.00 98.38 115 LEU A C 1
ATOM 829 O O . LEU A 1 115 ? 0.531 -3.706 14.743 1.00 98.38 115 LEU A O 1
ATOM 833 N N . ALA A 1 116 ? 2.530 -4.430 13.994 1.00 97.94 116 ALA A N 1
ATOM 834 C CA . ALA A 1 116 ? 2.791 -5.341 15.111 1.00 97.94 116 ALA A CA 1
ATOM 835 C C . ALA A 1 116 ? 2.699 -4.641 16.478 1.00 97.94 116 ALA A C 1
ATOM 837 O O . ALA A 1 116 ? 2.001 -5.129 17.356 1.00 97.94 116 ALA A O 1
ATOM 838 N N . ASP A 1 117 ? 3.296 -3.453 16.605 1.00 96.38 117 ASP A N 1
ATOM 839 C CA . ASP A 1 117 ? 3.310 -2.657 17.843 1.00 96.38 117 ASP A CA 1
ATOM 840 C C . ASP A 1 117 ? 2.217 -1.565 17.861 1.00 96.38 117 ASP A C 1
ATOM 842 O O . ASP A 1 117 ? 2.408 -0.470 18.393 1.00 96.38 117 ASP A O 1
ATOM 846 N N . ARG A 1 118 ? 1.085 -1.799 17.183 1.00 96.06 118 ARG A N 1
ATOM 847 C CA . ARG A 1 118 ? -0.040 -0.849 17.102 1.00 96.06 118 ARG A CA 1
ATOM 848 C C . ARG A 1 118 ? -1.314 -1.441 17.688 1.00 96.06 118 ARG A C 1
ATOM 850 O O . ARG A 1 118 ? -1.418 -2.643 17.880 1.00 96.06 118 ARG A O 1
ATOM 857 N N . PHE A 1 119 ? -2.313 -0.577 17.888 1.00 95.75 119 PHE A N 1
ATOM 858 C CA . PHE A 1 119 ? -3.633 -0.884 18.463 1.00 95.75 119 PHE A CA 1
ATOM 859 C C . PHE A 1 119 ? -3.712 -1.050 19.992 1.00 95.75 119 PHE A C 1
ATOM 861 O O . PHE A 1 119 ? -4.807 -1.296 20.491 1.00 95.75 119 PHE A O 1
ATOM 868 N N . ASP A 1 120 ? -2.658 -0.746 20.759 1.00 92.44 120 ASP A N 1
ATOM 869 C CA . ASP A 1 120 ? -2.722 -0.714 22.239 1.00 92.44 120 ASP A CA 1
ATOM 870 C C . ASP A 1 120 ? -3.829 0.210 22.778 1.00 92.44 120 ASP A C 1
ATOM 872 O O . ASP A 1 120 ? -4.510 -0.091 23.754 1.00 92.44 120 ASP A O 1
ATOM 876 N N . THR A 1 121 ? -4.042 1.347 22.106 1.00 90.25 121 THR A N 1
ATOM 877 C CA . THR A 1 121 ? -5.082 2.333 22.461 1.00 90.25 121 THR A CA 1
ATOM 878 C C . THR A 1 121 ? -6.391 2.149 21.686 1.00 90.25 121 THR A C 1
ATOM 880 O O . THR A 1 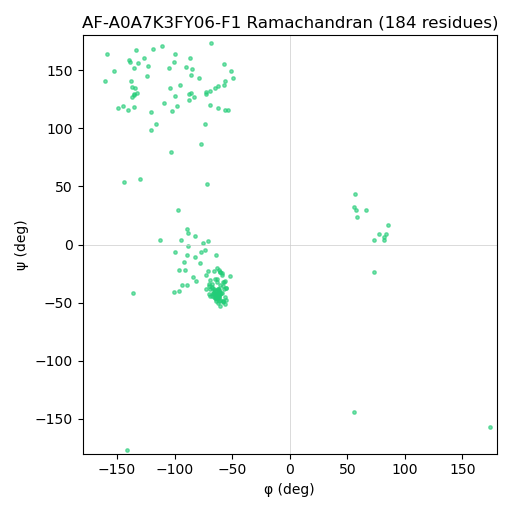121 ? -7.306 2.962 21.817 1.00 90.25 121 THR A O 1
ATOM 883 N N . ALA A 1 122 ? -6.482 1.110 20.853 1.00 94.50 122 ALA A N 1
ATOM 884 C CA . ALA A 1 122 ? -7.634 0.809 20.008 1.00 94.50 122 ALA A CA 1
ATOM 885 C C . ALA A 1 122 ? -7.865 -0.716 19.890 1.00 94.50 122 ALA A C 1
ATOM 887 O O . ALA A 1 122 ? -7.956 -1.235 18.775 1.00 94.50 122 ALA A O 1
ATOM 888 N N . PRO A 1 123 ? -7.977 -1.456 21.011 1.00 93.88 123 PRO A N 1
ATOM 889 C CA . PRO A 1 123 ? -7.945 -2.922 21.013 1.00 93.88 123 PRO A CA 1
ATOM 890 C C . PRO A 1 123 ? -9.072 -3.572 20.197 1.00 93.88 123 PRO A C 1
ATOM 892 O O . PRO A 1 123 ? -8.898 -4.675 19.694 1.00 93.88 123 PRO A O 1
ATOM 895 N N . ALA A 1 124 ? -10.196 -2.878 19.989 1.00 92.94 124 ALA A N 1
ATOM 896 C CA . ALA A 1 124 ? -11.285 -3.351 19.131 1.00 92.94 124 ALA A CA 1
ATOM 897 C C . ALA A 1 124 ? -10.871 -3.561 17.659 1.00 92.94 124 ALA A C 1
ATOM 899 O O . ALA A 1 124 ? -11.533 -4.301 16.942 1.00 92.94 124 ALA A O 1
ATOM 900 N N . GLY A 1 125 ? -9.791 -2.921 17.195 1.00 95.06 125 GLY A N 1
ATOM 901 C CA . GLY A 1 125 ? -9.250 -3.124 15.849 1.00 95.06 125 GLY A CA 1
ATOM 902 C C . GLY A 1 125 ? -8.175 -4.212 15.760 1.00 95.06 125 GLY A C 1
ATOM 903 O O . GLY A 1 125 ? -7.857 -4.653 14.653 1.00 95.06 125 GLY A O 1
ATOM 904 N N . ALA A 1 126 ? -7.611 -4.655 16.889 1.00 95.81 126 ALA A N 1
ATOM 905 C CA . ALA A 1 126 ? -6.531 -5.638 16.893 1.00 95.81 126 ALA A CA 1
ATOM 906 C C . ALA A 1 126 ? -7.020 -6.988 16.338 1.00 95.81 126 ALA A C 1
ATOM 908 O O . ALA A 1 126 ? -8.113 -7.453 16.651 1.00 95.81 126 ALA A O 1
ATOM 909 N N . GLY A 1 127 ? -6.233 -7.601 15.452 1.00 95.56 127 GLY A N 1
ATOM 910 C CA . GLY A 1 127 ? -6.575 -8.846 14.752 1.00 95.56 127 GLY A CA 1
ATOM 911 C C . GLY A 1 127 ? -7.639 -8.709 13.651 1.00 95.56 127 GLY A C 1
ATOM 912 O O . GLY A 1 127 ? -7.654 -9.519 12.721 1.00 95.56 127 GLY A O 1
ATOM 913 N N . LEU A 1 128 ? -8.492 -7.680 13.712 1.00 96.25 128 LEU A N 1
ATOM 914 C CA . LEU A 1 128 ? -9.576 -7.434 12.753 1.00 96.25 128 LEU A CA 1
ATOM 915 C C . LEU A 1 128 ? -9.171 -6.486 11.622 1.00 96.25 128 LEU A C 1
ATOM 917 O O . LEU A 1 128 ? -9.615 -6.661 10.485 1.00 96.25 128 LEU A O 1
ATOM 921 N N . VAL A 1 129 ? -8.331 -5.492 11.916 1.00 97.94 129 VAL A N 1
ATOM 922 C CA . VAL A 1 129 ? -7.803 -4.560 10.917 1.00 97.94 129 VAL A CA 1
ATOM 923 C C . VAL A 1 129 ? -6.598 -5.181 10.220 1.00 97.94 129 VAL A C 1
ATOM 925 O O . VAL A 1 129 ? -5.623 -5.583 10.858 1.00 97.94 129 VAL A O 1
ATOM 928 N N . ARG A 1 130 ? -6.646 -5.205 8.887 1.00 98.56 130 ARG A N 1
ATOM 929 C CA . ARG A 1 130 ? -5.510 -5.529 8.021 1.00 98.56 130 ARG A CA 1
ATOM 930 C C . ARG A 1 130 ? -5.239 -4.356 7.105 1.00 98.56 130 ARG A C 1
ATOM 932 O O . ARG A 1 130 ? -6.093 -4.034 6.283 1.00 98.56 130 ARG A O 1
ATOM 939 N N . ALA A 1 131 ? -4.100 -3.690 7.244 1.00 98.69 131 ALA A N 1
ATOM 940 C CA . ALA A 1 131 ? -3.874 -2.441 6.528 1.00 98.69 131 ALA A CA 1
ATOM 941 C C . ALA A 1 131 ? -2.406 -2.148 6.244 1.00 98.69 131 ALA A C 1
ATOM 943 O O . ALA A 1 131 ? -1.512 -2.460 7.026 1.00 98.69 131 ALA A O 1
ATOM 944 N N . LYS A 1 132 ? -2.177 -1.460 5.126 1.00 98.69 132 LYS A N 1
ATOM 945 C CA . LYS A 1 132 ? -0.880 -0.899 4.784 1.00 98.69 132 LYS A CA 1
ATOM 946 C C . LYS A 1 132 ? -0.741 0.476 5.427 1.00 98.69 132 LYS A C 1
ATOM 948 O O . LYS A 1 132 ? -1.612 1.338 5.288 1.00 98.69 132 LYS A O 1
ATOM 953 N N . THR A 1 133 ? 0.381 0.681 6.104 1.00 97.94 133 THR A N 1
ATOM 954 C CA . THR A 1 133 ? 0.782 1.982 6.646 1.00 97.94 133 THR A CA 1
ATOM 955 C C . THR A 1 133 ? 1.507 2.824 5.598 1.00 97.94 133 THR A C 1
ATOM 957 O O . THR A 1 133 ? 2.213 2.285 4.741 1.00 97.94 133 THR A O 1
ATOM 960 N N . GLY A 1 134 ? 1.395 4.145 5.715 1.00 96.19 134 GLY A N 1
ATOM 961 C CA . GLY A 1 134 ? 2.287 5.101 5.063 1.00 96.19 134 GLY A CA 1
ATOM 962 C C . GLY A 1 134 ? 2.687 6.195 6.046 1.00 96.19 134 GLY A C 1
ATOM 963 O O . GLY A 1 134 ? 1.827 6.780 6.703 1.00 96.19 134 GLY A O 1
ATOM 964 N N . THR A 1 135 ? 3.986 6.465 6.156 1.00 93.62 135 THR A N 1
ATOM 965 C CA . THR A 1 135 ? 4.522 7.454 7.098 1.00 93.62 135 THR A CA 1
ATOM 966 C C . THR A 1 135 ? 5.656 8.221 6.435 1.00 93.62 135 THR A C 1
ATOM 968 O O . THR A 1 135 ? 6.703 7.654 6.141 1.00 93.62 135 THR A O 1
ATOM 971 N N . LEU A 1 136 ? 5.461 9.524 6.246 1.00 92.94 136 LEU A N 1
ATOM 972 C CA . LEU A 1 136 ? 6.493 10.484 5.855 1.00 92.94 136 LEU A CA 1
ATOM 973 C C . LEU A 1 136 ? 6.381 11.723 6.751 1.00 92.94 136 LEU A C 1
ATOM 975 O O . LEU A 1 136 ? 5.384 11.927 7.447 1.00 92.94 136 LEU A O 1
ATOM 979 N N . THR A 1 137 ? 7.382 12.602 6.729 1.00 90.81 137 THR A N 1
ATOM 980 C CA . THR A 1 137 ? 7.286 13.890 7.431 1.00 90.81 137 THR A CA 1
ATOM 981 C C . THR A 1 137 ? 6.053 14.662 6.955 1.00 90.81 137 THR A C 1
ATOM 983 O O . THR A 1 137 ? 5.976 15.067 5.795 1.00 90.81 137 THR A O 1
ATOM 986 N N . GLY A 1 138 ? 5.098 14.886 7.859 1.00 91.19 138 GLY A N 1
ATOM 987 C CA . GLY A 1 138 ? 3.865 15.609 7.556 1.00 91.19 138 GLY A CA 1
ATOM 988 C C . GLY A 1 138 ? 2.768 14.782 6.880 1.00 91.19 138 GLY A C 1
ATOM 989 O O . GLY A 1 138 ? 1.739 15.363 6.542 1.00 91.19 138 GLY A O 1
ATOM 990 N N . VAL A 1 139 ? 2.945 13.473 6.677 1.00 94.25 139 VAL A N 1
ATOM 991 C CA . VAL A 1 139 ? 1.940 12.601 6.048 1.00 94.25 139 VAL A CA 1
ATOM 992 C C . VAL A 1 139 ? 1.843 11.279 6.804 1.00 94.25 139 VAL A C 1
ATOM 994 O O . VAL A 1 139 ? 2.844 10.594 6.988 1.00 94.25 139 VAL A O 1
ATOM 997 N N . ASN A 1 140 ? 0.632 10.902 7.211 1.00 96.88 140 ASN A N 1
ATOM 998 C CA . ASN A 1 140 ? 0.346 9.592 7.792 1.00 96.88 140 ASN A CA 1
ATOM 999 C C . ASN A 1 140 ? -0.902 9.009 7.134 1.00 96.88 140 ASN A C 1
ATOM 1001 O O . ASN A 1 140 ? -1.934 9.674 7.030 1.00 96.88 140 ASN A O 1
ATOM 1005 N N . THR A 1 141 ? -0.814 7.765 6.686 1.00 97.56 141 THR A N 1
ATOM 1006 C CA . THR A 1 141 ? -1.903 7.089 5.988 1.00 97.56 141 THR A CA 1
ATOM 1007 C C . THR A 1 141 ? -2.095 5.672 6.505 1.00 97.56 141 THR A C 1
ATOM 1009 O O . THR A 1 141 ? -1.167 5.025 7.004 1.00 97.56 141 THR A O 1
ATOM 1012 N N . LEU A 1 142 ? -3.331 5.196 6.395 1.00 98.50 142 LEU A N 1
ATOM 1013 C CA . LEU A 1 142 ? -3.701 3.821 6.692 1.00 98.50 142 LEU A CA 1
ATOM 1014 C C . LEU A 1 142 ? -4.802 3.407 5.719 1.00 98.50 142 LEU A C 1
ATOM 1016 O O . LEU A 1 142 ? -5.864 4.027 5.691 1.00 98.50 142 LEU A O 1
ATOM 1020 N N . ALA A 1 143 ? -4.548 2.387 4.906 1.00 98.75 143 ALA A N 1
ATOM 1021 C CA . ALA A 1 143 ? -5.530 1.866 3.962 1.00 98.75 143 ALA A CA 1
ATOM 1022 C C . ALA A 1 143 ? -5.556 0.344 4.020 1.00 98.75 143 ALA A C 1
ATOM 1024 O O . ALA A 1 143 ? -4.508 -0.302 4.045 1.00 98.75 143 ALA A O 1
ATOM 1025 N N . GLY A 1 144 ? -6.750 -0.230 4.054 1.00 98.56 144 GLY A N 1
ATOM 1026 C CA . GLY A 1 144 ? -6.894 -1.659 4.249 1.00 98.56 144 GLY A CA 1
ATOM 1027 C C . GLY A 1 144 ? -8.332 -2.103 4.409 1.00 98.56 144 GLY A C 1
ATOM 1028 O O . GLY A 1 144 ? -9.268 -1.437 3.966 1.00 98.56 144 GLY A O 1
ATOM 1029 N N . THR A 1 145 ? -8.489 -3.253 5.044 1.00 98.38 145 THR A N 1
ATOM 1030 C CA . THR A 1 145 ? -9.780 -3.870 5.305 1.00 98.38 145 THR A CA 1
ATOM 1031 C C . THR A 1 145 ? -9.985 -4.122 6.785 1.00 98.38 145 THR A C 1
ATOM 1033 O O . THR A 1 145 ? -9.025 -4.337 7.525 1.00 98.38 145 THR A O 1
ATOM 1036 N N . VAL A 1 146 ? -11.242 -4.160 7.202 1.00 97.38 146 VAL A N 1
ATOM 1037 C CA . VAL A 1 146 ? -11.641 -4.539 8.554 1.00 97.38 146 VAL A CA 1
ATOM 1038 C C . VAL A 1 146 ? -12.850 -5.459 8.487 1.00 97.38 146 VAL A C 1
ATOM 1040 O O . VAL A 1 146 ? -13.767 -5.228 7.694 1.00 97.38 146 VAL A O 1
ATOM 1043 N N . ALA A 1 147 ? -12.817 -6.531 9.273 1.00 93.62 147 ALA A N 1
ATOM 1044 C CA . ALA A 1 147 ? -13.955 -7.423 9.440 1.00 93.62 147 ALA A CA 1
ATOM 1045 C C . ALA A 1 147 ? -14.857 -6.899 10.563 1.00 93.62 147 ALA A C 1
ATOM 1047 O O . ALA A 1 147 ? -14.377 -6.603 11.657 1.00 93.62 147 ALA A O 1
ATOM 1048 N N . THR A 1 148 ? -16.151 -6.784 10.289 1.00 90.19 148 THR A N 1
ATOM 1049 C CA . THR A 1 148 ? -17.162 -6.410 11.281 1.00 90.19 148 THR A CA 1
ATOM 1050 C C . THR A 1 148 ? -17.678 -7.652 12.029 1.00 90.19 148 THR A C 1
ATOM 1052 O O . THR A 1 148 ? -17.560 -8.769 11.517 1.00 90.19 148 THR A O 1
ATOM 1055 N N . PRO A 1 149 ? -18.288 -7.492 13.220 1.00 86.81 149 PRO A N 1
ATOM 1056 C CA . PRO A 1 149 ? -18.848 -8.590 14.008 1.00 86.81 149 PRO A CA 1
ATOM 1057 C C . PRO A 1 149 ? -19.891 -9.433 13.266 1.00 86.81 149 PRO A C 1
ATOM 1059 O O . PRO A 1 149 ? -19.984 -10.634 13.496 1.00 86.81 149 PRO A O 1
ATOM 1062 N N . ASP A 1 150 ? -20.649 -8.828 12.348 1.00 88.06 150 ASP A N 1
ATOM 1063 C CA . ASP A 1 150 ? -21.622 -9.504 11.480 1.00 88.06 150 ASP A CA 1
ATOM 1064 C C . ASP A 1 150 ? -20.983 -10.164 10.239 1.00 88.06 150 ASP A C 1
ATOM 1066 O O . ASP A 1 150 ? -21.686 -10.669 9.366 1.00 88.06 150 ASP A O 1
ATOM 1070 N N . GLY A 1 151 ? -19.648 -10.188 10.151 1.00 86.69 151 GLY A N 1
ATOM 1071 C CA . GLY A 1 151 ? -18.893 -10.907 9.124 1.00 86.69 151 GLY A CA 1
ATOM 1072 C C . GLY A 1 151 ? -18.717 -10.157 7.804 1.00 86.69 151 GLY A C 1
ATOM 1073 O O . GLY A 1 151 ? -18.231 -10.742 6.832 1.00 86.69 151 GLY A O 1
ATOM 1074 N N . ARG A 1 152 ? -19.079 -8.870 7.731 1.00 91.75 152 ARG A N 1
ATOM 1075 C CA . ARG A 1 152 ? -18.837 -8.052 6.536 1.00 91.75 152 ARG A CA 1
ATOM 1076 C C . ARG A 1 152 ? -17.382 -7.598 6.493 1.00 91.75 152 ARG A C 1
ATOM 1078 O O . ARG A 1 152 ? -16.787 -7.238 7.504 1.00 91.75 152 ARG A O 1
ATOM 1085 N N . LEU A 1 153 ? -16.820 -7.555 5.289 1.00 93.56 153 LEU A N 1
ATOM 1086 C CA . LEU A 1 153 ? -15.510 -6.960 5.047 1.00 93.56 153 LEU A CA 1
ATOM 1087 C C . LEU A 1 153 ? -15.696 -5.533 4.529 1.00 93.56 153 LEU A C 1
ATOM 1089 O O . LEU A 1 153 ? -16.301 -5.327 3.476 1.00 93.56 153 LEU A O 1
ATOM 1093 N N . LEU A 1 154 ? -15.175 -4.549 5.257 1.00 97.00 154 LEU A N 1
ATOM 1094 C CA . LEU A 1 154 ? -15.184 -3.146 4.847 1.00 97.00 154 LEU A CA 1
ATOM 1095 C C . LEU A 1 154 ? -13.793 -2.748 4.355 1.00 97.00 154 LEU A C 1
ATOM 1097 O O . LEU A 1 154 ? -12.803 -3.056 5.013 1.00 97.00 154 LEU A O 1
ATOM 1101 N N . ALA A 1 155 ? -13.715 -2.044 3.226 1.00 98.25 155 ALA A N 1
ATOM 1102 C CA . ALA A 1 155 ? -12.487 -1.405 2.757 1.00 98.25 155 ALA A CA 1
ATOM 1103 C C . ALA A 1 155 ? -12.458 0.065 3.193 1.00 98.25 155 ALA A C 1
ATOM 1105 O O . ALA A 1 155 ? -13.460 0.771 3.071 1.00 98.25 155 ALA A O 1
ATOM 1106 N N . PHE A 1 156 ? -11.305 0.545 3.653 1.00 98.56 156 PHE A N 1
ATOM 1107 C CA . PHE A 1 156 ? -11.118 1.927 4.090 1.00 98.56 156 PHE A CA 1
ATOM 1108 C C . PHE A 1 156 ? -9.779 2.494 3.612 1.00 98.56 156 PHE A C 1
ATOM 1110 O O . PHE A 1 156 ? -8.828 1.763 3.330 1.00 98.56 156 PHE A O 1
ATOM 1117 N N . ALA A 1 157 ? -9.705 3.822 3.533 1.00 98.62 157 ALA A N 1
ATOM 1118 C CA . ALA A 1 157 ? -8.470 4.547 3.272 1.00 98.62 157 ALA A CA 1
ATOM 1119 C C . ALA A 1 157 ? -8.506 5.909 3.970 1.00 98.62 157 ALA A C 1
ATOM 1121 O O . ALA A 1 157 ? -9.331 6.764 3.651 1.00 98.62 157 ALA A O 1
ATOM 1122 N N . PHE A 1 158 ? -7.582 6.114 4.901 1.00 98.12 158 PHE A N 1
ATOM 1123 C CA . PHE A 1 158 ? -7.390 7.366 5.617 1.00 98.12 158 PHE A 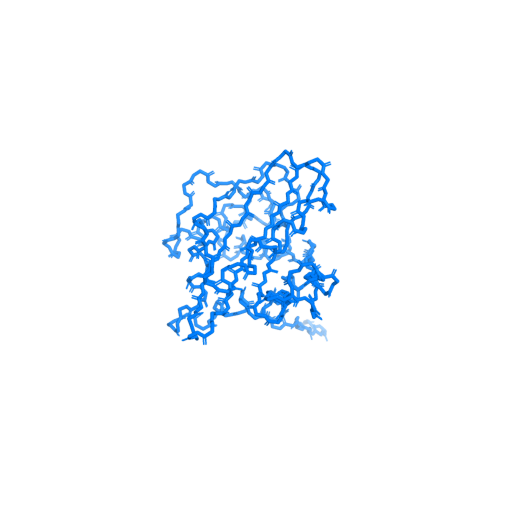CA 1
ATOM 1124 C C . PHE A 1 158 ? -6.088 8.016 5.156 1.00 98.12 158 PHE A C 1
ATOM 1126 O O . PHE A 1 158 ? -5.016 7.417 5.256 1.00 98.12 158 PHE A O 1
ATOM 1133 N N . LEU A 1 159 ? -6.189 9.243 4.643 1.00 96.50 159 LEU A N 1
ATOM 1134 C CA . LEU A 1 159 ? -5.065 10.015 4.118 1.00 96.50 159 LEU A CA 1
ATOM 1135 C C . LEU A 1 159 ? -4.939 11.321 4.911 1.00 96.50 159 LEU A C 1
ATOM 1137 O O . LEU A 1 159 ? -5.670 12.273 4.646 1.00 96.50 159 LEU A O 1
ATOM 1141 N N . ALA A 1 160 ? -4.034 11.371 5.891 1.00 94.56 160 ALA A N 1
ATOM 1142 C CA . ALA A 1 160 ? -3.814 12.562 6.706 1.00 94.56 160 ALA A CA 1
ATOM 1143 C C . ALA A 1 160 ? -2.548 13.302 6.254 1.00 94.56 160 ALA A C 1
ATOM 1145 O O . ALA A 1 160 ? -1.432 12.795 6.372 1.00 94.56 160 ALA A O 1
ATOM 1146 N N . GLY A 1 161 ? -2.725 14.519 5.740 1.00 90.81 161 GLY A N 1
ATOM 1147 C CA . GLY A 1 161 ? -1.636 15.446 5.427 1.00 90.81 161 GLY A CA 1
ATOM 1148 C C . GLY A 1 161 ? -1.448 16.500 6.519 1.00 90.81 161 GLY A C 1
ATOM 1149 O O . GLY A 1 161 ? -2.335 16.727 7.337 1.00 90.81 161 GLY A O 1
ATOM 1150 N N . ARG A 1 162 ? -0.292 17.175 6.505 1.00 90.44 162 ARG A N 1
ATOM 1151 C CA . ARG A 1 162 ? 0.110 18.206 7.484 1.00 90.44 162 ARG A CA 1
ATOM 1152 C C . ARG A 1 162 ? 0.068 17.715 8.935 1.00 90.44 162 ARG A C 1
ATOM 1154 O O . ARG A 1 162 ? -0.199 18.482 9.854 1.00 90.44 162 ARG A O 1
ATOM 1161 N N . THR A 1 163 ? 0.338 16.432 9.148 1.00 91.69 163 THR A N 1
ATOM 1162 C CA . THR A 1 163 ? 0.352 15.851 10.491 1.00 91.69 163 THR A CA 1
ATOM 1163 C C . THR A 1 163 ? 1.589 16.323 11.260 1.00 91.69 163 THR A C 1
ATOM 1165 O O . THR A 1 163 ? 2.694 16.189 10.728 1.00 91.69 163 THR A O 1
ATOM 1168 N N . PRO A 1 164 ? 1.457 16.804 12.507 1.00 86.06 164 PRO A N 1
ATOM 1169 C CA . PRO A 1 164 ? 2.588 17.338 13.265 1.00 86.06 164 PRO A CA 1
ATOM 1170 C C . PRO A 1 164 ? 3.587 16.251 13.680 1.00 86.06 164 PRO A C 1
ATOM 1172 O O . PRO A 1 164 ? 4.780 16.515 13.784 1.00 86.06 164 PRO A O 1
ATOM 1175 N N . SER A 1 165 ? 3.113 15.022 13.912 1.00 91.88 165 SER A N 1
ATOM 1176 C CA . SER A 1 165 ? 3.948 13.896 14.328 1.00 91.88 165 SER A CA 1
ATOM 1177 C C . SER A 1 165 ? 3.258 12.550 14.059 1.00 91.88 165 SER A C 1
ATOM 1179 O O . SER A 1 165 ? 2.053 12.437 14.317 1.00 91.88 165 SER A O 1
ATOM 1181 N N . PRO A 1 166 ? 3.994 11.511 13.610 1.00 89.69 166 PRO A N 1
ATOM 1182 C CA . PRO A 1 166 ? 3.471 10.148 13.511 1.00 89.69 166 PRO A CA 1
ATOM 1183 C C . PRO A 1 166 ? 2.915 9.617 14.837 1.00 89.69 166 PRO A C 1
ATOM 1185 O O . PRO A 1 166 ? 1.857 8.996 14.837 1.00 89.69 166 PRO A O 1
ATOM 1188 N N . TYR A 1 167 ? 3.551 9.948 15.968 1.00 89.44 167 TYR A N 1
ATOM 1189 C CA . TYR A 1 167 ? 3.140 9.494 17.305 1.00 89.44 167 TYR A CA 1
ATOM 1190 C C . TYR A 1 167 ? 1.728 9.944 17.704 1.00 89.44 167 TYR A C 1
ATOM 1192 O O . TYR A 1 167 ? 1.094 9.316 18.543 1.00 89.44 167 TYR A O 1
ATOM 1200 N N . GLN A 1 168 ? 1.222 11.027 17.108 1.00 89.44 168 GLN A N 1
ATOM 1201 C CA . GLN A 1 168 ? -0.148 11.497 17.335 1.00 89.44 168 GLN A CA 1
ATOM 1202 C C . GLN A 1 168 ? -1.104 11.000 16.248 1.00 89.44 168 GLN A C 1
ATOM 1204 O O . GLN A 1 168 ? -2.236 10.613 16.541 1.00 89.44 168 GLN A O 1
ATOM 1209 N N . ALA A 1 169 ? -0.653 11.000 14.991 1.00 94.25 169 ALA A N 1
ATOM 1210 C CA . ALA A 1 169 ? -1.491 10.630 13.858 1.00 94.25 169 ALA A CA 1
ATOM 1211 C C . ALA A 1 169 ? -1.816 9.131 13.840 1.00 94.25 169 ALA A C 1
ATOM 1213 O O . ALA A 1 169 ? -2.962 8.762 13.606 1.00 94.25 169 ALA A O 1
ATOM 1214 N N . GLN A 1 170 ? -0.840 8.266 14.122 1.00 95.56 170 GLN A N 1
ATOM 1215 C CA . GLN A 1 170 ? -1.024 6.817 14.075 1.00 95.56 170 GLN A CA 1
ATOM 1216 C C . GLN A 1 170 ? -2.102 6.330 15.065 1.00 95.56 170 GLN A C 1
ATOM 1218 O O . GLN A 1 170 ? -3.075 5.736 14.598 1.00 95.56 170 GLN A O 1
ATOM 1223 N N . PRO A 1 171 ? -2.067 6.660 16.373 1.00 95.38 171 PRO A N 1
ATOM 1224 C CA . PRO A 1 171 ? -3.143 6.257 17.284 1.00 95.38 171 PRO A CA 1
ATOM 1225 C C . PRO A 1 171 ? -4.531 6.766 16.869 1.00 95.38 171 PRO A C 1
ATOM 1227 O O . PRO A 1 171 ? -5.535 6.097 17.103 1.00 95.38 171 PRO A O 1
ATOM 1230 N N . ALA A 1 172 ? -4.616 7.947 16.244 1.00 95.31 172 ALA A N 1
ATOM 1231 C CA . ALA A 1 172 ? -5.882 8.458 15.723 1.00 95.31 172 ALA A CA 1
ATOM 1232 C C . ALA A 1 172 ? -6.394 7.622 14.537 1.00 95.31 172 ALA A C 1
ATOM 1234 O O . ALA A 1 172 ? -7.572 7.270 14.508 1.00 95.31 172 ALA A O 1
ATOM 1235 N N . LEU A 1 173 ? -5.515 7.258 13.598 1.00 96.94 173 LEU A N 1
ATOM 1236 C CA . LEU A 1 173 ? -5.847 6.367 12.482 1.00 96.94 173 LEU A CA 1
ATOM 1237 C C . LEU A 1 173 ? -6.256 4.968 12.970 1.00 96.94 173 LEU A C 1
ATOM 1239 O O . LEU A 1 173 ? -7.199 4.394 12.427 1.00 96.94 173 LEU A O 1
ATOM 1243 N N . ASP A 1 174 ? -5.602 4.454 14.017 1.00 97.12 174 ASP A N 1
ATOM 1244 C CA . ASP A 1 174 ? -5.957 3.170 14.636 1.00 97.12 174 ASP A CA 1
ATOM 1245 C C . ASP A 1 174 ? -7.369 3.218 15.208 1.00 97.12 174 ASP A C 1
ATOM 1247 O O . ASP A 1 174 ? -8.195 2.380 14.849 1.00 97.12 174 ASP A O 1
ATOM 1251 N N . ARG A 1 175 ? -7.691 4.243 16.010 1.00 96.38 175 ARG A N 1
ATOM 1252 C CA . ARG A 1 175 ? -9.043 4.427 16.561 1.00 96.38 175 ARG A CA 1
ATOM 1253 C C . ARG A 1 175 ? -10.109 4.564 15.476 1.00 96.38 175 ARG A C 1
ATOM 1255 O O . ARG A 1 175 ? -11.158 3.944 15.603 1.00 96.38 175 ARG A O 1
ATOM 1262 N N . LEU A 1 176 ? -9.841 5.311 14.402 1.00 95.81 176 LEU A N 1
ATOM 1263 C CA . LEU A 1 176 ? -10.770 5.416 13.269 1.00 95.81 176 LEU A CA 1
ATOM 1264 C C . LEU A 1 176 ? -11.012 4.052 12.611 1.00 95.81 176 LEU A C 1
ATOM 1266 O O . LEU A 1 176 ? -12.154 3.702 12.332 1.00 95.81 176 LEU A O 1
ATOM 1270 N N . SER A 1 177 ? -9.957 3.263 12.387 1.00 96.38 177 SER A N 1
ATOM 1271 C CA . SER A 1 177 ? -10.102 1.928 11.791 1.00 96.38 177 SER A CA 1
ATOM 1272 C C . SER A 1 177 ? -10.774 0.925 12.733 1.00 96.38 177 SER A C 1
ATOM 1274 O O . SER A 1 177 ? -11.555 0.094 12.281 1.00 96.38 177 SER A O 1
ATOM 1276 N N . ALA A 1 178 ? -10.536 1.032 14.042 1.00 95.38 178 ALA A N 1
ATOM 1277 C CA . ALA A 1 178 ? -11.175 0.204 15.057 1.00 95.38 178 ALA A CA 1
ATOM 1278 C C . ALA A 1 178 ? -12.666 0.538 15.222 1.00 95.38 178 ALA A C 1
ATOM 1280 O O . ALA A 1 178 ? -13.472 -0.367 15.413 1.00 95.38 178 ALA A O 1
ATOM 1281 N N . ALA A 1 179 ? -13.062 1.808 15.086 1.00 94.50 179 ALA A N 1
ATOM 1282 C CA . ALA A 1 179 ? -14.472 2.206 15.121 1.00 94.50 179 ALA A CA 1
ATOM 1283 C C . ALA A 1 179 ? -15.288 1.545 13.994 1.00 94.50 179 ALA A C 1
ATOM 1285 O O . ALA A 1 179 ? -16.428 1.138 14.207 1.00 94.50 179 ALA A O 1
ATOM 1286 N N . LEU A 1 180 ? -14.675 1.339 12.820 1.00 92.88 180 LEU A N 1
ATOM 1287 C CA . LEU A 1 180 ? -15.289 0.579 11.726 1.00 92.88 180 LEU A CA 1
ATOM 1288 C C . LEU A 1 180 ? -15.518 -0.899 12.084 1.00 92.88 180 LEU A C 1
ATOM 1290 O O . LEU A 1 180 ? -16.456 -1.498 11.563 1.00 92.88 180 LEU A O 1
ATOM 1294 N N . ALA A 1 181 ? -14.691 -1.482 12.959 1.00 85.88 181 ALA A N 1
ATOM 1295 C CA . ALA A 1 181 ? -14.924 -2.823 13.493 1.00 85.88 181 ALA A CA 1
ATOM 1296 C C . ALA A 1 181 ? -16.091 -2.828 14.494 1.00 85.88 181 ALA A C 1
ATOM 1298 O O . ALA A 1 181 ? -16.885 -3.756 14.495 1.00 85.88 181 ALA A O 1
ATOM 1299 N N . GLY A 1 182 ? -16.222 -1.795 15.330 1.00 74.19 182 GLY A N 1
ATOM 1300 C CA . GLY A 1 182 ? -17.242 -1.728 16.385 1.00 74.19 182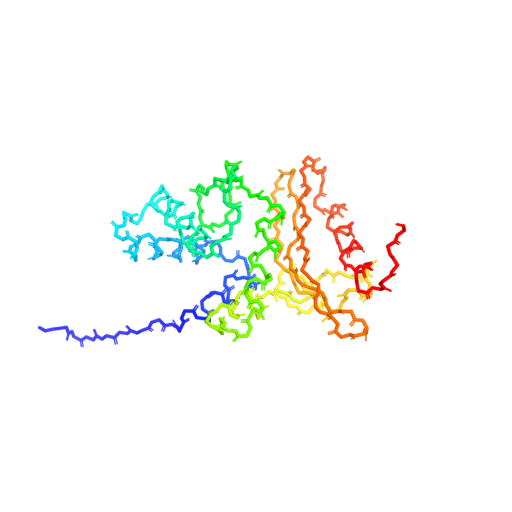 GLY A CA 1
ATOM 1301 C C . GLY A 1 182 ? -18.661 -1.358 15.933 1.00 74.19 182 GLY A C 1
ATOM 1302 O O . GLY A 1 182 ? -19.590 -1.594 16.692 1.00 74.19 182 GLY A O 1
ATOM 1303 N N . GLN A 1 183 ? -18.841 -0.807 14.723 1.00 61.22 183 GLN A N 1
ATOM 1304 C CA . GLN A 1 183 ? -20.110 -0.218 14.237 1.00 61.22 183 GLN A CA 1
ATOM 1305 C C . GLN A 1 183 ? -20.656 0.939 15.105 1.00 61.22 183 GLN A C 1
ATOM 1307 O O . GLN A 1 183 ? -21.830 1.276 15.001 1.00 61.22 183 GLN A O 1
ATOM 1312 N N . ASP A 1 184 ? -19.797 1.616 15.870 1.00 49.62 184 ASP A N 1
ATOM 1313 C CA . ASP A 1 184 ? -20.102 2.915 16.480 1.00 49.62 184 ASP A CA 1
ATOM 1314 C C . ASP A 1 184 ? -19.393 4.011 15.673 1.00 49.62 184 ASP A C 1
ATOM 1316 O O . ASP A 1 184 ? -18.305 4.481 16.020 1.00 49.62 184 ASP A O 1
ATOM 1320 N N . LEU A 1 185 ? -19.981 4.386 14.535 1.00 47.88 185 LEU A N 1
ATOM 1321 C CA . LEU A 1 185 ? -19.661 5.664 13.901 1.00 47.88 185 LEU A CA 1
ATOM 1322 C C . LEU A 1 185 ? -20.594 6.720 14.520 1.00 47.88 185 LEU A C 1
ATOM 1324 O O . LEU A 1 185 ? -21.804 6.492 14.505 1.00 47.88 185 LEU A O 1
ATOM 1328 N N . PRO A 1 186 ? -20.065 7.820 15.091 1.00 39.00 186 PRO A N 1
ATOM 1329 C CA . PRO A 1 186 ? -20.893 8.895 15.636 1.00 39.00 186 PRO A CA 1
ATOM 1330 C C . PRO A 1 186 ? -21.769 9.563 14.569 1.00 39.00 186 PRO A C 1
ATOM 1332 O O . PRO A 1 186 ? -21.362 9.581 13.382 1.00 39.00 186 PRO A O 1
#